Protein AF-A0A126Z2N6-F1 (afdb_monomer_lite)

Structure (mmCIF, N/CA/C/O backbone):
data_AF-A0A126Z2N6-F1
#
_entry.id   AF-A0A126Z2N6-F1
#
loop_
_atom_site.group_PDB
_atom_site.id
_atom_site.type_symbol
_atom_site.label_atom_id
_atom_site.label_alt_id
_atom_site.label_comp_id
_atom_site.label_asym_id
_atom_site.label_entity_id
_atom_site.label_seq_id
_atom_site.pdbx_PDB_ins_code
_atom_site.Cartn_x
_atom_site.Cartn_y
_atom_site.Cartn_z
_atom_site.occupancy
_atom_site.B_iso_or_equiv
_atom_site.auth_seq_id
_atom_site.auth_comp_id
_atom_site.auth_asym_id
_atom_site.auth_atom_id
_atom_site.pdbx_PDB_model_num
ATOM 1 N N . MET A 1 1 ? 42.473 -15.900 43.326 1.00 38.12 1 MET A N 1
ATOM 2 C CA . MET A 1 1 ? 42.509 -16.760 42.129 1.00 38.12 1 MET A CA 1
ATOM 3 C C . MET A 1 1 ? 41.303 -17.671 42.211 1.00 38.12 1 MET A C 1
ATOM 5 O O . MET A 1 1 ? 41.355 -18.648 42.939 1.00 38.12 1 MET A O 1
ATOM 9 N N . ASN A 1 2 ? 40.206 -17.255 41.579 1.00 33.56 2 ASN A N 1
ATOM 10 C CA . ASN A 1 2 ? 39.021 -18.078 41.360 1.00 33.56 2 ASN A CA 1
ATOM 11 C C . ASN A 1 2 ? 38.964 -18.313 39.852 1.00 33.56 2 ASN A C 1
ATOM 13 O O . ASN A 1 2 ? 38.809 -17.345 39.108 1.00 33.56 2 ASN A O 1
ATOM 17 N N . ASP A 1 3 ? 39.143 -19.560 39.431 1.00 32.22 3 ASP A N 1
ATOM 18 C CA . ASP A 1 3 ? 38.922 -19.984 38.052 1.00 32.22 3 ASP A CA 1
ATOM 19 C C . ASP A 1 3 ? 37.415 -20.020 37.784 1.00 32.22 3 ASP A C 1
ATOM 21 O O . ASP A 1 3 ? 36.659 -20.698 38.482 1.00 32.22 3 ASP A O 1
ATOM 25 N N . ILE A 1 4 ? 36.981 -19.242 36.793 1.00 36.72 4 ILE A N 1
ATOM 26 C CA . ILE A 1 4 ? 35.641 -19.320 36.213 1.00 36.72 4 ILE A CA 1
ATOM 27 C C . ILE A 1 4 ? 35.762 -20.226 34.991 1.00 36.72 4 ILE A C 1
ATOM 29 O O . ILE A 1 4 ? 36.373 -19.855 33.990 1.00 36.72 4 ILE A O 1
ATOM 33 N N . ASP A 1 5 ? 35.188 -21.417 35.104 1.00 30.78 5 ASP A N 1
ATOM 34 C CA . ASP A 1 5 ? 35.007 -22.369 34.015 1.00 30.78 5 ASP A CA 1
ATOM 35 C C . ASP A 1 5 ? 33.872 -21.866 33.103 1.00 30.78 5 ASP A C 1
ATOM 37 O O . ASP A 1 5 ? 32.700 -21.867 33.488 1.00 30.78 5 ASP A O 1
ATOM 41 N N . ILE A 1 6 ? 34.218 -21.354 31.918 1.00 35.00 6 ILE A N 1
ATOM 42 C CA . ILE A 1 6 ? 33.250 -20.971 30.882 1.00 35.00 6 ILE A CA 1
ATOM 43 C C . ILE A 1 6 ? 32.979 -22.217 30.038 1.00 35.00 6 ILE A C 1
ATOM 45 O O . ILE A 1 6 ? 33.604 -22.446 29.003 1.00 35.00 6 ILE A O 1
ATOM 49 N N . THR A 1 7 ? 32.017 -23.020 30.477 1.00 35.47 7 THR A N 1
ATOM 50 C CA . THR A 1 7 ? 31.395 -24.041 29.634 1.00 35.47 7 THR A CA 1
ATOM 51 C C . THR A 1 7 ? 30.423 -23.359 28.667 1.00 35.47 7 THR A C 1
ATOM 53 O O . THR A 1 7 ? 29.506 -22.645 29.073 1.00 35.47 7 THR A O 1
ATOM 56 N N . ALA A 1 8 ? 30.656 -23.547 27.367 1.00 35.56 8 ALA A N 1
ATOM 57 C CA . ALA A 1 8 ? 29.790 -23.066 26.295 1.00 35.56 8 ALA A CA 1
ATOM 58 C C . ALA A 1 8 ? 28.363 -23.644 26.429 1.00 35.56 8 ALA A C 1
ATOM 60 O O . ALA A 1 8 ? 28.223 -24.832 26.736 1.00 35.56 8 ALA A O 1
ATOM 61 N N . PRO A 1 9 ? 27.298 -22.855 26.187 1.00 36.41 9 PRO A N 1
ATOM 62 C CA . PRO A 1 9 ? 25.942 -23.386 26.146 1.00 36.41 9 PRO A CA 1
ATOM 63 C C . PRO A 1 9 ? 25.807 -24.316 24.937 1.00 36.41 9 PRO A C 1
ATOM 65 O O . PRO A 1 9 ? 26.033 -23.914 23.797 1.00 36.41 9 PRO A O 1
ATOM 68 N N . GLY A 1 10 ? 25.496 -25.577 25.232 1.00 33.91 10 GLY A N 1
ATOM 69 C CA . GLY A 1 10 ? 25.408 -26.663 24.269 1.00 33.91 10 GLY A CA 1
ATOM 70 C C . GLY A 1 10 ? 24.350 -26.451 23.191 1.00 33.91 10 GLY A C 1
ATOM 71 O O . GLY A 1 10 ? 23.328 -25.794 23.398 1.00 33.91 10 GLY A O 1
ATOM 72 N N . ASP A 1 11 ? 24.635 -27.068 22.047 1.00 38.59 11 ASP A N 1
ATOM 73 C CA . ASP A 1 11 ? 23.785 -27.196 20.873 1.00 38.59 11 ASP A CA 1
ATOM 74 C C . ASP A 1 11 ? 22.343 -27.556 21.254 1.00 38.59 11 ASP A C 1
ATOM 76 O O . ASP A 1 11 ? 22.035 -28.682 21.656 1.00 38.59 11 ASP A O 1
ATOM 80 N N . ALA A 1 12 ? 21.429 -26.601 21.089 1.00 45.03 12 ALA A N 1
ATOM 81 C CA . ALA A 1 12 ? 20.017 -26.928 21.016 1.00 45.03 12 ALA A CA 1
ATOM 82 C C . ALA A 1 12 ? 19.811 -27.816 19.772 1.00 45.03 12 ALA A C 1
ATOM 84 O O . ALA A 1 12 ? 20.231 -27.424 18.679 1.00 45.03 12 ALA A O 1
ATOM 85 N N . PRO A 1 13 ? 19.179 -28.998 19.889 1.00 46.72 13 PRO A N 1
ATOM 86 C CA . PRO A 1 13 ? 18.927 -29.842 18.731 1.00 46.72 13 PRO A CA 1
ATOM 87 C C . PRO A 1 13 ? 18.067 -29.066 17.732 1.00 46.72 13 PRO A C 1
ATOM 89 O O . PRO A 1 13 ? 16.949 -28.648 18.043 1.00 46.72 13 PRO A O 1
ATOM 92 N N . HIS A 1 14 ? 18.610 -28.842 16.532 1.00 56.28 14 HIS A N 1
ATOM 93 C CA . HIS A 1 14 ? 17.888 -28.201 15.442 1.00 56.28 14 HIS A CA 1
ATOM 94 C C . HIS A 1 14 ? 16.543 -28.903 15.229 1.00 56.28 14 HIS A C 1
ATOM 96 O O . HIS A 1 14 ? 16.478 -30.132 15.156 1.00 56.28 14 HIS A O 1
ATOM 102 N N . SER A 1 15 ? 15.467 -28.111 15.143 1.00 62.84 15 SER A N 1
ATOM 103 C CA . SER A 1 15 ? 14.118 -28.608 14.866 1.00 62.84 15 SER A CA 1
ATOM 104 C C . SER A 1 15 ? 14.160 -29.591 13.686 1.00 62.84 15 SER A C 1
ATOM 106 O O . SER A 1 15 ? 14.630 -29.200 12.614 1.00 62.84 15 SER A O 1
ATOM 108 N N . PRO A 1 16 ? 13.645 -30.829 13.830 1.00 65.50 16 PRO A N 1
ATOM 109 C CA . PRO A 1 16 ? 13.633 -31.827 12.756 1.00 65.50 16 PRO A CA 1
ATOM 110 C C . PRO A 1 16 ? 13.029 -31.290 11.454 1.00 65.50 16 PRO A C 1
ATOM 112 O O . PRO A 1 16 ? 13.443 -31.662 10.360 1.00 65.50 16 PRO A O 1
ATOM 115 N N . ARG A 1 17 ? 12.090 -30.344 11.572 1.00 59.50 17 ARG A N 1
ATOM 116 C CA . ARG A 1 17 ? 11.454 -29.661 10.447 1.00 59.50 17 ARG A CA 1
ATOM 117 C C . ARG A 1 17 ? 12.425 -28.761 9.677 1.00 59.50 17 ARG A C 1
ATOM 119 O O . ARG A 1 17 ? 12.380 -28.747 8.453 1.00 59.50 17 ARG A O 1
ATOM 126 N N . LEU A 1 18 ? 13.306 -28.039 10.370 1.00 55.47 18 LEU A N 1
ATOM 127 C CA . LEU A 1 18 ? 14.313 -27.183 9.733 1.00 55.47 18 LEU A CA 1
ATOM 128 C C . LEU A 1 18 ? 15.389 -28.016 9.034 1.00 55.47 18 LEU A C 1
ATOM 130 O O . LEU A 1 18 ? 15.810 -27.662 7.936 1.00 55.47 18 LEU A O 1
ATOM 134 N N . THR A 1 19 ? 15.773 -29.149 9.622 1.00 67.69 19 THR A N 1
ATOM 135 C CA . THR A 1 19 ? 16.698 -30.100 8.995 1.00 67.69 19 THR A CA 1
ATOM 136 C C . THR A 1 19 ? 16.084 -30.705 7.733 1.00 67.69 19 THR A C 1
ATOM 138 O O . THR A 1 19 ? 16.706 -30.658 6.680 1.00 67.69 19 THR A O 1
ATOM 141 N N . MET A 1 20 ? 14.817 -31.138 7.780 1.00 66.62 20 MET A N 1
ATOM 142 C CA . MET A 1 20 ? 14.114 -31.655 6.596 1.00 66.62 20 MET A CA 1
ATOM 143 C C . MET A 1 20 ? 13.950 -30.611 5.485 1.00 66.62 20 MET A C 1
ATOM 145 O O . MET A 1 20 ? 14.114 -30.940 4.314 1.00 66.62 20 MET A O 1
ATOM 149 N N . MET A 1 21 ? 13.635 -29.355 5.821 1.00 59.38 21 MET A N 1
ATOM 150 C CA . MET A 1 21 ? 13.522 -28.287 4.817 1.00 59.38 21 MET A CA 1
ATOM 151 C C . MET A 1 21 ? 14.876 -27.966 4.185 1.00 59.38 21 MET A C 1
ATOM 153 O O . MET A 1 21 ? 14.954 -27.743 2.978 1.00 59.38 21 MET A O 1
ATOM 157 N N . ARG A 1 22 ? 15.949 -27.984 4.981 1.00 71.50 22 ARG A N 1
ATOM 158 C CA . ARG A 1 22 ? 17.311 -27.785 4.488 1.00 71.50 22 ARG A CA 1
ATOM 159 C C . ARG A 1 22 ? 17.757 -28.938 3.589 1.00 71.50 22 ARG A C 1
ATOM 161 O O . ARG A 1 22 ? 18.302 -28.674 2.523 1.00 71.50 22 ARG A O 1
ATOM 168 N N . ASP A 1 23 ? 17.486 -30.179 3.976 1.00 67.31 23 ASP A N 1
ATOM 169 C CA . ASP A 1 23 ? 17.852 -31.361 3.191 1.00 67.31 23 ASP A CA 1
ATOM 170 C C . ASP A 1 23 ? 17.072 -31.421 1.872 1.00 67.31 23 ASP A C 1
ATOM 172 O O . ASP A 1 23 ? 17.674 -31.625 0.819 1.00 67.31 23 ASP A O 1
ATOM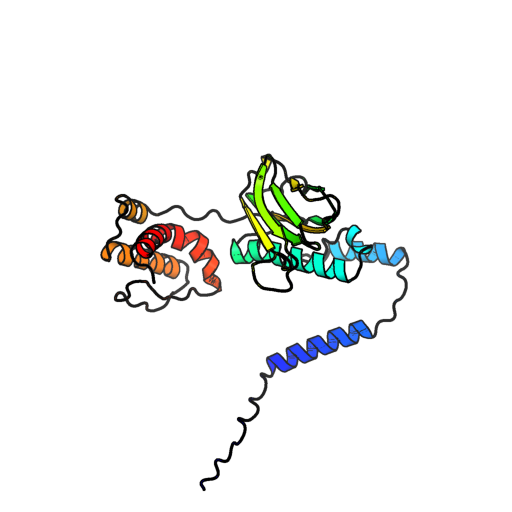 176 N N . ALA A 1 24 ? 15.770 -31.114 1.891 1.00 62.25 24 ALA A N 1
ATOM 177 C CA . ALA A 1 24 ? 14.961 -31.011 0.676 1.00 62.25 24 ALA A CA 1
ATOM 178 C C . ALA A 1 24 ? 15.477 -29.914 -0.275 1.00 62.25 24 ALA A C 1
ATOM 180 O O . ALA A 1 24 ? 15.504 -30.097 -1.495 1.00 62.25 24 ALA A O 1
ATOM 181 N N . LEU A 1 25 ? 15.932 -28.779 0.268 1.00 55.72 25 LEU A N 1
ATOM 182 C CA . LEU A 1 25 ? 16.501 -27.690 -0.526 1.00 55.72 25 LEU A CA 1
ATOM 183 C C . LEU A 1 25 ? 17.851 -28.086 -1.142 1.00 55.72 25 LEU A C 1
ATOM 185 O O . LEU A 1 25 ? 18.083 -27.850 -2.327 1.00 55.72 25 LEU A O 1
ATOM 189 N N . VAL A 1 26 ? 18.730 -28.722 -0.362 1.00 70.38 26 VAL A N 1
ATOM 190 C CA . VAL A 1 26 ? 20.039 -29.200 -0.836 1.00 70.38 26 VAL A CA 1
ATOM 191 C C . VAL A 1 26 ? 19.866 -30.272 -1.912 1.00 70.38 26 VAL A C 1
ATOM 193 O O . VAL A 1 26 ? 20.549 -30.219 -2.934 1.00 70.38 26 VAL A O 1
ATOM 196 N N . GLU A 1 27 ? 18.927 -31.200 -1.737 1.00 62.53 27 GLU A N 1
ATOM 197 C CA . GLU A 1 27 ? 18.627 -32.234 -2.729 1.00 62.53 27 GLU A CA 1
ATOM 198 C C . GLU A 1 27 ? 18.104 -31.634 -4.042 1.00 62.53 27 GLU A C 1
ATOM 200 O O . GLU A 1 27 ? 18.561 -32.017 -5.122 1.00 62.53 27 GLU A O 1
ATOM 205 N N . THR A 1 28 ? 17.229 -30.627 -3.959 1.00 59.03 28 THR A N 1
ATOM 206 C CA . THR A 1 28 ? 16.706 -29.915 -5.137 1.00 59.03 28 THR A CA 1
ATOM 207 C C . THR A 1 28 ? 17.832 -29.216 -5.908 1.00 59.03 28 THR A C 1
ATOM 209 O O . THR A 1 28 ? 17.952 -29.378 -7.124 1.00 59.03 28 THR A O 1
ATOM 212 N N . VAL A 1 29 ? 18.730 -28.520 -5.201 1.00 57.28 29 VAL A N 1
ATOM 213 C CA . VAL A 1 29 ? 19.872 -27.815 -5.809 1.00 57.28 29 VAL A CA 1
ATOM 214 C C . VAL A 1 29 ? 20.874 -28.789 -6.437 1.00 57.28 29 VAL A C 1
ATOM 216 O O . VAL A 1 29 ? 21.394 -28.531 -7.524 1.00 57.28 29 VAL A O 1
ATOM 219 N N . MET A 1 30 ? 21.133 -29.931 -5.796 1.00 59.97 30 MET A N 1
ATOM 220 C CA . MET A 1 30 ? 22.025 -30.959 -6.344 1.00 59.97 30 MET A CA 1
ATOM 221 C C . MET A 1 30 ? 21.424 -31.645 -7.579 1.00 59.97 30 MET A C 1
ATOM 223 O O . MET A 1 30 ? 22.150 -31.919 -8.538 1.00 59.97 30 MET A O 1
ATOM 227 N N . GLN A 1 31 ? 20.104 -31.867 -7.613 1.00 52.88 31 GLN A N 1
ATOM 228 C CA . GLN A 1 31 ? 19.418 -32.382 -8.803 1.00 52.88 31 GLN A CA 1
ATOM 229 C C . GLN A 1 31 ? 19.445 -31.396 -9.979 1.00 52.88 31 GLN A C 1
ATOM 231 O O . GLN A 1 31 ? 19.543 -31.826 -11.132 1.00 52.88 31 GLN A O 1
ATOM 236 N N . GLU A 1 32 ? 19.385 -30.089 -9.718 1.00 50.12 32 GLU A N 1
ATOM 237 C CA . GLU A 1 32 ? 19.506 -29.061 -10.757 1.00 50.12 32 GLU A CA 1
ATOM 238 C C . GLU A 1 32 ? 20.941 -28.905 -11.269 1.00 50.12 32 GLU A C 1
ATOM 240 O O . GLU A 1 32 ? 21.146 -28.805 -12.481 1.00 50.12 32 GLU A O 1
ATOM 245 N N . ALA A 1 33 ? 21.939 -28.983 -10.385 1.00 48.53 33 ALA A N 1
ATOM 246 C CA . ALA A 1 33 ? 23.352 -28.910 -10.757 1.00 48.53 33 ALA A CA 1
ATOM 247 C C . ALA A 1 33 ? 23.826 -30.117 -11.594 1.00 48.53 33 ALA A C 1
ATOM 249 O O . ALA A 1 33 ? 24.758 -29.994 -12.389 1.00 48.53 33 ALA A O 1
ATOM 250 N N . ALA A 1 34 ? 23.176 -31.278 -11.455 1.00 45.50 34 ALA A N 1
ATOM 251 C CA . ALA A 1 34 ? 23.543 -32.506 -12.160 1.00 45.50 34 ALA A CA 1
ATOM 252 C C . ALA A 1 34 ? 22.976 -32.623 -13.592 1.00 45.50 34 ALA A C 1
ATOM 254 O O . ALA A 1 34 ? 23.281 -33.595 -14.290 1.00 45.50 34 ALA A O 1
ATOM 255 N N . ARG A 1 35 ? 22.151 -31.677 -14.070 1.00 42.53 35 ARG A N 1
ATOM 256 C CA . ARG A 1 35 ? 21.554 -31.765 -15.416 1.00 42.53 35 ARG A CA 1
ATOM 257 C C . ARG A 1 35 ? 22.505 -31.213 -16.489 1.00 42.53 35 ARG A C 1
ATOM 259 O O . ARG A 1 35 ? 22.765 -30.012 -16.512 1.00 42.53 35 ARG A O 1
ATOM 266 N N . PRO A 1 36 ? 22.984 -32.030 -17.449 1.00 39.81 36 PRO A N 1
ATOM 267 C CA . PRO A 1 36 ? 23.785 -31.520 -18.556 1.00 39.81 36 PRO A CA 1
ATOM 268 C C . PRO A 1 36 ? 22.943 -30.598 -19.452 1.00 39.81 36 PRO A C 1
ATOM 270 O O . PRO A 1 36 ? 21.848 -30.968 -19.885 1.00 39.81 36 PRO A O 1
ATOM 273 N N . HIS A 1 37 ? 23.477 -29.414 -19.773 1.00 46.53 37 HIS A N 1
ATOM 274 C CA . HIS A 1 37 ? 22.874 -28.444 -20.692 1.00 46.53 37 HIS A CA 1
ATOM 275 C C . HIS A 1 37 ? 22.711 -29.029 -22.107 1.00 46.53 37 HIS A C 1
ATOM 277 O O . HIS A 1 37 ? 23.560 -28.866 -22.985 1.00 46.53 37 HIS A O 1
ATOM 283 N N . ARG A 1 38 ? 21.590 -29.707 -22.367 1.00 44.69 38 ARG A N 1
ATOM 284 C CA . ARG A 1 38 ? 21.183 -30.079 -23.727 1.00 44.69 38 ARG A CA 1
ATOM 285 C C . ARG A 1 38 ? 20.492 -28.892 -24.391 1.00 44.69 38 ARG A C 1
ATOM 287 O O . ARG A 1 38 ? 19.484 -28.398 -23.896 1.00 44.69 38 ARG A O 1
ATOM 294 N N . ARG A 1 39 ? 21.013 -28.466 -25.548 1.00 47.84 39 ARG A N 1
ATOM 295 C CA . ARG A 1 39 ? 20.355 -27.488 -26.430 1.00 47.84 39 ARG A CA 1
ATOM 296 C C . ARG A 1 39 ? 18.947 -27.987 -26.778 1.00 47.84 39 ARG A C 1
ATOM 298 O O . ARG A 1 39 ? 18.797 -29.004 -27.454 1.00 47.84 39 ARG A O 1
ATOM 305 N N . LEU A 1 40 ? 17.929 -27.274 -26.303 1.00 45.38 40 LEU A N 1
ATOM 306 C CA . LEU A 1 40 ? 16.524 -27.559 -26.588 1.00 45.38 40 LEU A CA 1
ATOM 307 C C . LEU A 1 40 ? 16.253 -27.351 -28.084 1.00 45.38 40 LEU A C 1
ATOM 309 O O . LEU A 1 40 ? 16.502 -26.283 -28.640 1.00 45.38 40 LEU A O 1
ATOM 313 N N . THR A 1 41 ? 15.761 -28.390 -28.758 1.00 53.19 41 THR A N 1
ATOM 314 C CA . THR A 1 41 ? 15.344 -28.293 -30.163 1.00 53.19 41 THR A CA 1
ATOM 315 C C . THR A 1 41 ? 13.942 -27.689 -30.257 1.00 53.19 41 THR A C 1
ATOM 317 O O . THR A 1 41 ? 13.135 -27.825 -29.339 1.00 53.19 41 THR A O 1
ATOM 320 N N . ARG A 1 42 ? 13.624 -27.051 -31.395 1.00 48.34 42 ARG A N 1
ATOM 321 C CA . ARG A 1 42 ? 12.361 -26.318 -31.646 1.00 48.34 42 ARG A CA 1
ATOM 322 C C . ARG A 1 42 ? 11.080 -27.098 -31.299 1.00 48.34 42 ARG A C 1
ATOM 324 O O . ARG A 1 42 ? 10.070 -26.484 -30.985 1.00 48.34 42 ARG A O 1
ATOM 331 N N . LYS A 1 43 ? 11.120 -28.435 -31.307 1.00 42.59 43 LYS A N 1
ATOM 332 C CA . LYS A 1 43 ? 9.975 -29.292 -30.953 1.00 42.59 43 LYS A CA 1
ATOM 333 C C . LYS A 1 43 ? 9.700 -29.352 -29.442 1.00 42.59 43 LYS A C 1
ATOM 335 O O . LYS A 1 43 ? 8.545 -29.465 -29.054 1.00 42.59 43 LYS A O 1
ATOM 340 N N . ALA A 1 44 ? 10.726 -29.220 -28.598 1.00 48.38 44 ALA A N 1
ATOM 341 C CA . ALA A 1 44 ? 10.566 -29.175 -27.141 1.00 48.38 44 ALA A CA 1
ATOM 342 C C . ALA A 1 44 ? 9.972 -27.837 -26.661 1.00 48.38 44 ALA A C 1
ATOM 344 O O . ALA A 1 44 ? 9.271 -27.794 -25.655 1.00 48.38 44 ALA A O 1
ATOM 345 N N . PHE A 1 45 ? 10.189 -26.761 -27.424 1.00 52.00 45 PHE A N 1
ATOM 346 C CA . PHE A 1 45 ? 9.641 -25.434 -27.137 1.00 52.00 45 PHE A CA 1
ATOM 347 C C . PHE A 1 45 ? 8.108 -25.394 -27.274 1.00 52.00 45 PHE A C 1
ATOM 349 O O . PHE A 1 45 ? 7.420 -24.833 -26.427 1.00 52.00 45 PHE A O 1
ATOM 356 N N . CYS A 1 46 ? 7.552 -26.067 -28.288 1.00 46.41 46 CYS A N 1
ATOM 357 C CA . CYS A 1 46 ? 6.099 -26.165 -28.460 1.00 46.41 46 CYS A CA 1
ATOM 358 C C . CYS A 1 46 ? 5.423 -27.024 -27.377 1.00 46.41 46 CYS A C 1
ATOM 360 O O . CYS A 1 46 ? 4.286 -26.748 -27.011 1.00 46.41 46 CYS A O 1
ATOM 362 N N . ALA A 1 47 ? 6.116 -28.033 -26.838 1.00 44.28 47 ALA A N 1
ATOM 363 C CA . ALA A 1 47 ? 5.582 -28.870 -25.762 1.00 44.28 47 ALA A CA 1
ATOM 364 C C . ALA A 1 47 ? 5.522 -28.130 -24.410 1.00 44.28 47 ALA A C 1
ATOM 366 O O . ALA A 1 47 ? 4.586 -28.333 -23.643 1.00 44.28 47 ALA A O 1
ATOM 367 N N . LEU A 1 48 ? 6.473 -27.227 -24.144 1.00 44.59 48 LEU A N 1
ATOM 368 C CA . LEU A 1 48 ? 6.484 -26.383 -22.943 1.00 44.59 48 LEU A CA 1
ATOM 369 C C . LEU A 1 48 ? 5.329 -25.369 -22.926 1.00 44.59 48 LEU A C 1
ATOM 371 O O . LEU A 1 48 ? 4.695 -25.197 -21.891 1.00 44.59 48 LEU A O 1
ATOM 375 N N . LEU A 1 49 ? 4.992 -24.768 -24.071 1.00 44.06 49 LEU A N 1
ATOM 376 C CA . LEU A 1 49 ? 3.854 -23.842 -24.178 1.00 44.06 49 LEU A CA 1
ATOM 377 C C . LEU A 1 49 ? 2.500 -24.523 -23.927 1.00 44.06 49 LEU A C 1
ATOM 379 O O . LEU A 1 49 ? 1.597 -23.900 -23.380 1.00 44.06 49 LEU A O 1
ATOM 383 N N . ALA A 1 50 ? 2.359 -25.804 -24.278 1.00 41.53 50 ALA A N 1
ATOM 384 C CA . ALA A 1 50 ? 1.127 -26.555 -24.038 1.00 41.53 50 ALA A CA 1
ATOM 385 C C . ALA A 1 50 ? 0.946 -26.962 -22.561 1.00 41.53 50 ALA A C 1
ATOM 387 O O . ALA A 1 50 ? -0.186 -27.075 -22.095 1.00 41.53 50 ALA A O 1
ATOM 388 N N . ALA A 1 51 ? 2.037 -27.152 -21.811 1.00 39.19 51 ALA A N 1
ATOM 389 C CA . ALA A 1 51 ? 1.977 -27.559 -20.405 1.00 39.19 51 ALA A CA 1
ATOM 390 C C . ALA A 1 51 ? 1.549 -26.418 -19.459 1.00 39.19 51 ALA A C 1
ATOM 392 O O . ALA A 1 51 ? 0.856 -26.674 -18.477 1.00 39.19 51 ALA A O 1
ATOM 393 N N . PHE A 1 52 ? 1.875 -25.160 -19.782 1.00 44.06 52 PHE A N 1
ATOM 394 C CA . PHE A 1 52 ? 1.475 -23.990 -18.981 1.00 44.06 52 PHE A CA 1
ATOM 395 C C . PHE A 1 52 ? -0.018 -23.638 -19.081 1.00 44.06 52 PHE A C 1
ATOM 397 O O . PHE A 1 52 ? -0.536 -22.924 -18.231 1.00 44.06 52 PHE A O 1
ATOM 404 N N . VAL A 1 53 ? -0.735 -24.156 -20.082 1.00 46.69 53 VAL A N 1
ATOM 405 C CA . VAL A 1 53 ? -2.175 -23.890 -20.251 1.00 46.69 53 VAL A CA 1
ATOM 406 C C . VAL A 1 53 ? -3.041 -24.803 -19.367 1.00 46.69 53 VAL A C 1
ATOM 408 O O . VAL A 1 53 ? -4.205 -24.497 -19.132 1.00 46.69 53 VAL A O 1
ATOM 411 N N . LEU A 1 54 ? -2.494 -25.907 -18.840 1.00 42.38 54 LEU A N 1
ATOM 412 C CA . LEU A 1 54 ? -3.276 -26.928 -18.124 1.00 42.38 54 LEU A CA 1
ATOM 413 C C . LEU A 1 54 ? -3.014 -27.007 -16.610 1.00 42.38 54 LEU A C 1
ATOM 415 O O . LEU A 1 54 ? -3.756 -27.697 -15.915 1.00 42.38 54 LEU A O 1
ATOM 419 N N . ALA A 1 55 ? -2.029 -26.281 -16.078 1.00 37.88 55 ALA A N 1
ATOM 420 C CA . ALA A 1 55 ? -1.797 -26.159 -14.639 1.00 37.88 55 ALA A CA 1
ATOM 421 C C . ALA A 1 55 ? -2.088 -24.718 -14.200 1.00 37.88 55 ALA A C 1
ATOM 423 O O . ALA A 1 55 ? -1.274 -23.819 -14.383 1.00 37.88 55 ALA A O 1
ATOM 424 N N . GLY A 1 56 ? -3.291 -24.483 -13.678 1.00 40.31 56 GLY A N 1
ATOM 425 C CA . GLY A 1 56 ? -3.667 -23.186 -13.126 1.00 40.31 56 GLY A CA 1
ATOM 426 C C . GLY A 1 56 ? -2.795 -22.799 -11.929 1.00 40.31 56 GLY A C 1
ATOM 427 O O . GLY A 1 56 ? -2.525 -23.627 -11.064 1.00 40.31 56 GLY A O 1
ATOM 428 N N . GLY A 1 57 ? -2.422 -21.518 -11.871 1.00 45.53 57 GLY A N 1
ATOM 429 C CA . GLY A 1 57 ? -1.886 -20.869 -10.673 1.00 45.53 57 GLY A CA 1
ATOM 430 C C . GLY A 1 57 ? -0.371 -20.655 -10.669 1.00 45.53 57 GLY A C 1
ATOM 431 O O . GLY A 1 57 ? 0.393 -21.552 -10.347 1.00 45.53 57 GLY A O 1
ATOM 432 N N . ILE A 1 58 ? 0.026 -19.405 -10.927 1.00 50.47 58 ILE A N 1
ATOM 433 C CA . ILE A 1 58 ? 1.274 -18.773 -10.462 1.00 50.47 58 ILE A CA 1
ATOM 434 C C . ILE A 1 58 ? 2.567 -19.446 -10.950 1.00 50.47 58 ILE A C 1
ATOM 436 O O . ILE A 1 58 ? 3.320 -20.059 -10.203 1.00 50.47 58 ILE A O 1
ATOM 440 N N . SER A 1 59 ? 2.870 -19.285 -12.234 1.00 50.75 59 SER A N 1
ATOM 441 C CA . SER A 1 59 ? 4.239 -19.117 -12.747 1.00 50.75 59 SER A CA 1
ATOM 442 C C . SER A 1 59 ? 4.161 -18.933 -14.259 1.00 50.75 59 SER A C 1
ATOM 444 O O . SER A 1 59 ? 3.471 -19.680 -14.940 1.00 50.75 59 SER A O 1
ATOM 446 N N . GLY A 1 60 ? 4.849 -17.930 -14.804 1.00 44.53 60 GLY A N 1
ATOM 447 C CA . GLY A 1 60 ? 4.977 -17.777 -16.258 1.00 44.53 60 GLY A CA 1
ATOM 448 C C . GLY A 1 60 ? 4.470 -16.452 -16.809 1.00 44.53 60 GLY A C 1
ATOM 449 O O . GLY A 1 60 ? 3.597 -16.423 -17.667 1.00 44.53 60 GLY A O 1
ATOM 450 N N . GLY A 1 61 ? 5.062 -15.355 -16.341 1.00 40.81 61 GLY A N 1
ATOM 451 C CA . GLY A 1 61 ? 4.967 -14.041 -16.976 1.00 40.81 61 GLY A CA 1
ATOM 452 C C . GLY A 1 61 ? 6.333 -13.469 -17.353 1.00 40.81 61 GLY A C 1
ATOM 453 O O . GLY A 1 61 ? 6.469 -12.259 -17.434 1.00 40.81 61 GLY A O 1
ATOM 454 N N . LEU A 1 62 ? 7.365 -14.300 -17.545 1.00 42.03 62 LEU A N 1
ATOM 455 C CA . LEU A 1 62 ? 8.595 -13.841 -18.194 1.00 42.03 62 LEU A CA 1
ATOM 456 C C . LEU A 1 62 ? 8.342 -13.857 -19.702 1.00 42.03 62 LEU A C 1
ATOM 458 O O . LEU A 1 62 ? 8.488 -14.887 -20.362 1.00 42.03 62 LEU A O 1
ATOM 462 N N . THR A 1 63 ? 7.913 -12.725 -20.255 1.00 43.69 63 THR A N 1
ATOM 463 C CA . THR A 1 63 ? 7.956 -12.527 -21.704 1.00 43.69 63 THR A CA 1
ATOM 464 C C . THR A 1 63 ? 9.414 -12.633 -22.169 1.00 43.69 63 THR A C 1
ATOM 466 O O . THR A 1 63 ? 10.358 -12.336 -21.435 1.00 43.69 63 THR A O 1
ATOM 469 N N . ALA A 1 64 ? 9.616 -13.118 -23.394 1.00 41.25 64 ALA A N 1
ATOM 470 C CA . ALA A 1 64 ? 10.907 -13.552 -23.935 1.00 41.25 64 ALA A CA 1
ATOM 471 C C . ALA A 1 64 ? 12.040 -12.495 -23.949 1.00 41.25 64 ALA A C 1
ATOM 473 O O . ALA A 1 64 ? 13.163 -12.835 -24.314 1.00 41.25 64 ALA A O 1
ATOM 474 N N . ALA A 1 65 ? 11.797 -11.251 -23.525 1.00 42.62 65 ALA A N 1
ATOM 475 C CA . ALA A 1 65 ? 12.835 -10.238 -23.339 1.00 42.62 65 ALA A CA 1
ATOM 476 C C . ALA A 1 65 ? 13.830 -10.609 -22.219 1.00 42.62 65 ALA A C 1
ATOM 478 O O . ALA A 1 65 ? 15.029 -10.382 -22.370 1.00 42.62 65 ALA A O 1
ATOM 479 N N . ALA A 1 66 ? 13.381 -11.288 -21.154 1.00 44.38 66 ALA A N 1
ATOM 480 C CA . ALA A 1 66 ? 14.273 -11.771 -20.091 1.00 44.38 66 ALA A CA 1
ATOM 481 C C . ALA A 1 66 ? 15.205 -12.911 -20.550 1.00 44.38 66 ALA A C 1
ATOM 483 O O . ALA A 1 66 ? 16.239 -13.158 -19.933 1.00 44.38 66 ALA A O 1
ATOM 484 N N . ALA A 1 67 ? 14.887 -13.594 -21.657 1.00 42.97 67 ALA A N 1
ATOM 485 C CA . ALA A 1 67 ? 15.689 -14.710 -22.161 1.00 42.97 67 ALA A CA 1
ATOM 486 C C . ALA A 1 67 ? 17.010 -14.273 -22.834 1.00 42.97 67 ALA A C 1
ATOM 488 O O . ALA A 1 67 ? 17.802 -15.133 -23.222 1.00 42.97 67 ALA A O 1
ATOM 489 N N . LEU A 1 68 ? 17.255 -12.963 -22.972 1.00 46.53 68 LEU A N 1
ATOM 490 C CA . LEU A 1 68 ? 18.496 -12.391 -23.512 1.00 46.53 68 LEU A CA 1
ATOM 491 C C . LEU A 1 68 ? 19.329 -11.626 -22.462 1.00 46.53 68 LEU A C 1
ATOM 493 O O . LEU A 1 68 ? 20.393 -11.113 -22.804 1.00 46.53 68 LEU A O 1
ATOM 497 N N . GLY A 1 69 ? 18.867 -11.547 -21.208 1.00 57.62 69 GLY A N 1
ATOM 498 C CA . GLY A 1 69 ? 19.545 -10.823 -20.128 1.00 57.62 69 GLY A CA 1
ATOM 499 C C . GLY A 1 69 ? 20.689 -11.608 -19.479 1.00 57.62 69 GLY A C 1
ATOM 500 O O . GLY A 1 69 ? 20.786 -12.832 -19.597 1.00 57.62 69 GLY A O 1
ATOM 501 N N . THR A 1 70 ? 21.569 -10.902 -18.764 1.00 74.75 70 THR A N 1
ATOM 502 C CA . THR A 1 70 ? 22.562 -11.544 -17.891 1.00 74.75 70 THR A CA 1
ATOM 503 C C . THR A 1 70 ? 21.866 -12.210 -16.695 1.00 74.75 70 THR A C 1
ATOM 505 O O . THR A 1 70 ? 20.712 -11.918 -16.376 1.00 74.75 70 THR A O 1
ATOM 508 N N . ARG A 1 71 ? 22.563 -13.111 -15.990 1.00 78.62 71 ARG A N 1
ATOM 509 C CA . ARG A 1 71 ? 22.051 -13.698 -14.736 1.00 78.62 71 ARG A CA 1
ATOM 510 C C . ARG A 1 71 ? 21.696 -12.615 -13.708 1.00 78.62 71 ARG A C 1
ATOM 512 O O . ARG A 1 71 ? 20.707 -12.766 -12.997 1.00 78.62 71 ARG A O 1
ATOM 519 N N . ASP A 1 72 ? 22.473 -11.539 -13.668 1.00 82.69 72 ASP A N 1
ATOM 520 C CA . ASP A 1 72 ? 22.275 -10.425 -12.739 1.00 82.69 72 ASP A CA 1
ATOM 521 C C . ASP A 1 72 ? 20.982 -9.662 -13.051 1.00 82.69 72 ASP A C 1
ATOM 523 O O . ASP A 1 72 ? 20.237 -9.311 -12.139 1.00 82.69 72 ASP A O 1
ATOM 527 N N . ASP A 1 73 ? 20.651 -9.500 -14.333 1.00 85.50 73 ASP A N 1
ATOM 528 C CA . ASP A 1 73 ? 19.404 -8.865 -14.767 1.00 85.50 73 ASP A CA 1
ATOM 529 C C . ASP A 1 73 ? 18.177 -9.705 -14.393 1.00 85.50 73 ASP A C 1
ATOM 531 O O . ASP A 1 73 ? 17.155 -9.168 -13.972 1.00 85.50 73 ASP A O 1
ATOM 535 N N . ALA A 1 74 ? 18.275 -11.034 -14.478 1.00 84.00 74 ALA A N 1
ATOM 536 C CA . ALA A 1 74 ? 17.195 -11.917 -14.041 1.00 84.00 74 ALA A CA 1
ATOM 537 C C . ALA A 1 74 ? 16.956 -11.833 -12.521 1.00 84.00 74 ALA A C 1
ATOM 539 O O . ALA A 1 74 ? 15.807 -11.810 -12.078 1.00 84.00 74 ALA A O 1
ATOM 540 N N . VAL A 1 75 ? 18.030 -11.754 -11.724 1.00 86.50 75 VAL A N 1
ATOM 541 C CA . VAL A 1 75 ? 17.939 -11.557 -10.266 1.00 86.50 75 VAL A CA 1
ATOM 542 C C . VAL A 1 75 ? 17.316 -10.200 -9.946 1.00 86.50 75 VAL A C 1
ATOM 544 O O . VAL A 1 75 ? 16.410 -10.124 -9.118 1.00 86.50 75 VAL A O 1
ATOM 547 N N . LEU A 1 76 ? 17.752 -9.146 -10.638 1.00 87.19 76 LEU A N 1
ATOM 548 C CA . LEU A 1 76 ? 17.221 -7.796 -10.488 1.00 87.19 76 LEU A CA 1
ATOM 549 C C . LEU A 1 76 ? 15.720 -7.733 -10.814 1.00 87.19 76 LEU A C 1
ATOM 551 O O . LEU A 1 76 ? 14.936 -7.248 -10.000 1.00 87.19 76 LEU A O 1
ATOM 555 N N . ALA A 1 77 ? 15.301 -8.277 -11.961 1.00 89.19 77 ALA A N 1
ATOM 556 C CA . ALA A 1 77 ? 13.890 -8.342 -12.342 1.00 89.19 77 ALA A CA 1
ATOM 557 C C . ALA A 1 77 ? 13.051 -9.105 -11.305 1.00 89.19 77 ALA A C 1
ATOM 559 O O . ALA A 1 77 ? 11.965 -8.659 -10.937 1.00 89.19 77 ALA A O 1
ATOM 560 N N . GLY A 1 78 ? 13.566 -10.235 -10.806 1.00 88.94 78 GLY A N 1
ATOM 561 C CA . GLY A 1 78 ? 12.906 -11.024 -9.767 1.00 88.94 78 GLY A CA 1
ATOM 562 C C . GLY A 1 78 ? 12.749 -10.264 -8.449 1.00 88.94 78 GLY A C 1
ATOM 563 O O . GLY A 1 78 ? 11.674 -10.304 -7.850 1.00 88.94 78 GLY A O 1
ATOM 564 N N . GLY A 1 79 ? 13.783 -9.536 -8.018 1.00 89.25 79 GLY A N 1
ATOM 565 C CA . GLY A 1 79 ? 13.743 -8.714 -6.806 1.00 89.25 79 GLY A CA 1
ATOM 566 C C . GLY A 1 79 ? 12.698 -7.604 -6.898 1.00 89.25 79 GLY A C 1
ATOM 567 O O . GLY A 1 79 ? 11.830 -7.500 -6.037 1.00 89.25 79 GLY A O 1
ATOM 568 N N . VAL A 1 80 ? 12.718 -6.841 -7.993 1.00 91.81 80 VAL A N 1
ATOM 569 C CA . VAL A 1 80 ? 11.760 -5.753 -8.236 1.00 91.81 80 VAL A CA 1
ATOM 570 C C . VAL A 1 80 ? 10.319 -6.267 -8.304 1.00 91.81 80 VAL A C 1
ATOM 572 O O . VAL A 1 80 ? 9.428 -5.678 -7.691 1.00 91.81 80 VAL A O 1
ATOM 575 N N . ALA A 1 81 ? 10.090 -7.385 -8.999 1.00 93.88 81 ALA A N 1
ATOM 576 C CA . ALA A 1 81 ? 8.776 -8.017 -9.068 1.00 93.88 81 ALA A CA 1
ATOM 577 C C . ALA A 1 81 ? 8.288 -8.492 -7.694 1.00 93.88 81 ALA A C 1
ATOM 579 O O . ALA A 1 81 ? 7.134 -8.267 -7.341 1.00 93.88 81 ALA A O 1
ATOM 580 N N . THR A 1 82 ? 9.170 -9.116 -6.908 1.00 92.88 82 THR A N 1
ATOM 581 C CA . THR A 1 82 ? 8.836 -9.619 -5.568 1.00 92.88 82 THR A CA 1
ATOM 582 C C . THR A 1 82 ? 8.447 -8.475 -4.642 1.00 92.88 82 THR A C 1
ATOM 584 O O . THR A 1 82 ? 7.407 -8.552 -4.000 1.00 92.88 82 THR A O 1
ATOM 587 N N . THR A 1 83 ? 9.230 -7.395 -4.605 1.00 91.88 83 THR A N 1
ATOM 588 C CA . THR A 1 83 ? 8.932 -6.246 -3.743 1.00 91.88 83 THR A CA 1
ATOM 589 C C . THR A 1 83 ? 7.640 -5.541 -4.150 1.00 91.88 83 THR A C 1
ATOM 591 O O . THR A 1 83 ? 6.818 -5.248 -3.287 1.00 91.88 83 THR A O 1
ATOM 594 N N . GLY A 1 84 ? 7.429 -5.292 -5.448 1.00 92.19 84 GLY A N 1
ATOM 595 C CA . GLY A 1 84 ? 6.198 -4.658 -5.929 1.00 92.19 84 GLY A CA 1
ATOM 596 C C . GLY A 1 84 ? 4.952 -5.509 -5.666 1.00 92.19 84 GLY A C 1
ATOM 597 O O . GLY A 1 84 ? 3.910 -4.981 -5.283 1.00 92.19 84 GLY A O 1
ATOM 598 N N . ALA A 1 85 ? 5.058 -6.831 -5.834 1.00 94.94 85 ALA A N 1
ATOM 599 C CA . ALA A 1 85 ? 3.978 -7.756 -5.513 1.00 94.94 85 ALA A CA 1
ATOM 600 C C . ALA A 1 85 ? 3.698 -7.804 -4.006 1.00 94.94 85 ALA A C 1
ATOM 602 O O . ALA A 1 85 ? 2.541 -7.708 -3.617 1.00 94.94 85 ALA A O 1
ATOM 603 N N . TYR A 1 86 ? 4.743 -7.900 -3.180 1.00 92.75 86 TYR A N 1
ATOM 604 C CA . TYR A 1 86 ? 4.633 -7.968 -1.723 1.00 92.75 86 TYR A CA 1
ATOM 605 C C . TYR A 1 86 ? 3.989 -6.711 -1.130 1.00 92.75 86 TYR A C 1
ATOM 607 O O . TYR A 1 86 ? 3.062 -6.827 -0.335 1.00 92.75 86 TYR A O 1
ATOM 615 N N . ASP A 1 87 ? 4.424 -5.513 -1.546 1.00 92.31 87 ASP A N 1
ATOM 616 C CA . ASP A 1 87 ? 3.806 -4.251 -1.107 1.00 92.31 87 ASP A CA 1
ATOM 617 C C . ASP A 1 87 ? 2.300 -4.236 -1.406 1.00 92.31 87 ASP A C 1
ATOM 619 O O . ASP A 1 87 ? 1.487 -3.872 -0.561 1.00 92.31 87 ASP A O 1
ATOM 623 N N . MET A 1 88 ? 1.913 -4.714 -2.590 1.00 94.69 88 MET A N 1
ATOM 624 C CA . MET A 1 88 ? 0.512 -4.768 -2.986 1.00 94.69 88 MET A CA 1
ATOM 625 C C . MET A 1 88 ? -0.292 -5.821 -2.216 1.00 94.69 88 MET A C 1
ATOM 627 O O . MET A 1 88 ? -1.412 -5.534 -1.799 1.00 94.69 88 MET A O 1
ATOM 631 N N . THR A 1 89 ? 0.218 -7.044 -2.060 1.00 93.56 89 THR A N 1
ATOM 632 C CA . THR A 1 89 ? -0.567 -8.135 -1.461 1.00 93.56 89 THR A CA 1
ATOM 633 C C . THR A 1 89 ? -0.572 -8.080 0.055 1.00 93.56 89 THR A C 1
ATOM 635 O O . THR A 1 89 ? -1.636 -8.205 0.647 1.00 93.56 89 THR A O 1
ATOM 638 N N . GLU A 1 90 ? 0.584 -7.849 0.671 1.00 90.12 90 GLU A N 1
ATOM 639 C CA . GLU A 1 90 ? 0.730 -7.851 2.129 1.00 90.12 90 GLU A CA 1
ATOM 640 C C . GLU A 1 90 ? 0.554 -6.451 2.719 1.00 90.12 90 GLU A C 1
ATOM 642 O O . GLU A 1 90 ? -0.045 -6.299 3.777 1.00 90.12 90 GLU A O 1
ATOM 647 N N . GLY A 1 91 ? 1.064 -5.416 2.042 1.00 88.62 91 GLY A N 1
ATOM 648 C CA . GLY A 1 91 ? 0.992 -4.038 2.539 1.00 88.62 91 GLY A CA 1
ATOM 649 C C . GLY A 1 91 ? -0.353 -3.359 2.283 1.00 88.62 91 GLY A C 1
ATOM 650 O O . GLY A 1 91 ? -0.787 -2.531 3.077 1.00 88.62 91 GLY A O 1
ATOM 651 N N . GLN A 1 92 ? -1.020 -3.691 1.175 1.00 91.00 92 GLN A N 1
ATOM 652 C CA . GLN A 1 92 ? -2.291 -3.069 0.774 1.00 91.00 92 GLN A CA 1
ATOM 653 C C . GLN A 1 92 ? -3.478 -4.037 0.780 1.00 91.00 92 GLN A C 1
ATOM 655 O O . GLN A 1 92 ? -4.582 -3.644 0.393 1.00 91.00 92 GLN A O 1
ATOM 660 N N . HIS A 1 93 ? -3.273 -5.301 1.166 1.00 93.88 93 HIS A N 1
ATOM 661 C CA . HIS A 1 93 ? -4.303 -6.352 1.120 1.00 93.88 93 HIS A CA 1
ATOM 662 C C . HIS A 1 93 ? -4.925 -6.518 -0.276 1.00 93.88 93 HIS A C 1
ATOM 664 O O . HIS A 1 93 ? -6.100 -6.856 -0.440 1.00 93.88 93 HIS A O 1
ATOM 670 N N . GLY A 1 94 ? -4.145 -6.197 -1.309 1.00 94.50 94 GLY A N 1
ATOM 671 C CA . GLY A 1 94 ? -4.562 -6.185 -2.699 1.00 94.50 94 GLY A CA 1
ATOM 672 C C . GLY A 1 94 ? -4.397 -7.534 -3.390 1.00 94.50 94 GLY A C 1
ATOM 673 O O . GLY A 1 94 ? -3.754 -8.464 -2.916 1.00 94.50 94 GLY A O 1
ATOM 674 N N . THR A 1 95 ? -4.973 -7.646 -4.581 1.00 96.19 95 THR A N 1
ATOM 675 C CA . THR A 1 95 ? -4.805 -8.796 -5.475 1.00 96.19 95 THR A CA 1
ATOM 676 C C . THR A 1 95 ? -4.298 -8.316 -6.825 1.00 96.19 95 THR A C 1
ATOM 678 O O . THR A 1 95 ? -4.896 -7.427 -7.432 1.00 96.19 95 THR A O 1
ATOM 681 N N . LEU A 1 96 ? -3.215 -8.914 -7.320 1.00 96.94 96 LEU A N 1
ATOM 682 C CA . LEU A 1 96 ? -2.697 -8.632 -8.659 1.00 96.94 96 LEU A CA 1
ATOM 683 C C . LEU A 1 96 ? -3.647 -9.175 -9.733 1.00 96.94 96 LEU A C 1
ATOM 685 O O . LEU A 1 96 ? -4.177 -10.280 -9.613 1.00 96.94 96 LEU A O 1
ATOM 689 N N . LEU A 1 97 ? -3.852 -8.396 -10.793 1.00 96.50 97 LEU A N 1
ATOM 690 C CA . LEU A 1 97 ? -4.739 -8.723 -11.902 1.00 96.50 97 LEU A CA 1
ATOM 691 C C . LEU A 1 97 ? -3.975 -8.737 -13.225 1.00 96.50 97 LEU A C 1
ATOM 693 O O . LEU A 1 97 ? -3.296 -7.776 -13.578 1.00 96.50 97 LEU A O 1
ATOM 697 N N . GLY A 1 98 ? -4.175 -9.798 -14.004 1.00 90.69 98 GLY A N 1
ATOM 698 C CA . GLY A 1 98 ? -3.537 -9.952 -15.309 1.00 90.69 98 GLY A CA 1
ATOM 699 C C . GLY A 1 98 ? -2.059 -10.336 -15.221 1.00 90.69 98 GLY A C 1
ATOM 700 O O . GLY A 1 98 ? -1.556 -10.737 -14.172 1.00 90.69 98 GLY A O 1
ATOM 701 N N . ALA A 1 99 ? -1.380 -10.272 -16.367 1.00 91.00 99 ALA A N 1
ATOM 702 C CA . ALA A 1 99 ? 0.054 -10.513 -16.440 1.00 91.00 99 ALA A CA 1
ATOM 703 C C . ALA A 1 99 ? 0.805 -9.208 -16.137 1.00 91.00 99 ALA A C 1
ATOM 705 O O . ALA A 1 99 ? 0.494 -8.186 -16.755 1.00 91.00 99 ALA A O 1
ATOM 706 N N . PRO A 1 100 ? 1.793 -9.225 -15.230 1.00 94.94 100 PRO A N 1
ATOM 707 C CA . PRO A 1 100 ? 2.626 -8.060 -15.013 1.00 94.94 100 PRO A CA 1
ATOM 708 C C . PRO A 1 100 ? 3.538 -7.803 -16.214 1.00 94.94 100 PRO A C 1
ATOM 710 O O . PRO A 1 100 ? 3.834 -8.699 -17.010 1.00 94.94 100 PRO A O 1
ATOM 713 N N . VAL A 1 101 ? 4.040 -6.578 -16.294 1.00 94.81 101 VAL A N 1
ATOM 714 C CA . VAL A 1 101 ? 5.049 -6.147 -17.260 1.00 94.81 101 VAL A CA 1
ATOM 715 C C . VAL A 1 101 ? 6.323 -5.760 -16.523 1.00 94.81 101 VAL A C 1
ATOM 717 O O . VAL A 1 101 ? 6.278 -5.239 -15.410 1.00 94.81 101 VAL A O 1
ATOM 720 N N . SER A 1 102 ? 7.473 -6.035 -17.128 1.00 93.69 102 SER A N 1
ATOM 721 C CA . SER A 1 102 ? 8.773 -5.744 -16.528 1.00 93.69 102 SER A CA 1
ATOM 722 C C . SER A 1 102 ? 9.776 -5.325 -17.580 1.00 93.69 102 SER A C 1
ATOM 724 O O . SER A 1 102 ? 9.808 -5.913 -18.662 1.00 93.69 102 SER A O 1
ATOM 726 N N . GLU A 1 103 ? 10.643 -4.393 -17.220 1.00 92.88 103 GLU A N 1
ATOM 727 C CA . GLU A 1 103 ? 11.680 -3.882 -18.098 1.00 92.88 103 GLU A CA 1
ATOM 728 C C . GLU A 1 103 ? 12.946 -3.537 -17.313 1.00 92.88 103 GLU A C 1
ATOM 730 O O . GLU A 1 103 ? 12.891 -3.082 -16.170 1.00 92.88 103 GLU A O 1
ATOM 735 N N . ILE A 1 104 ? 14.098 -3.776 -17.940 1.00 92.19 104 ILE A N 1
ATOM 736 C CA . ILE A 1 104 ? 15.407 -3.322 -17.471 1.00 92.19 104 ILE A CA 1
ATOM 737 C C . ILE A 1 104 ? 16.003 -2.511 -18.608 1.00 92.19 104 ILE A C 1
ATOM 739 O O . ILE A 1 104 ? 16.311 -3.057 -19.666 1.00 92.19 104 ILE A O 1
ATOM 743 N N . THR A 1 105 ? 16.148 -1.211 -18.391 1.00 93.06 105 THR A N 1
ATOM 744 C CA . THR A 1 105 ? 16.458 -0.249 -19.453 1.00 93.06 105 THR A CA 1
ATOM 745 C C . THR A 1 105 ? 17.313 0.897 -18.913 1.00 93.06 105 THR A C 1
ATOM 747 O O . THR A 1 105 ? 17.652 0.937 -17.723 1.00 93.06 105 THR A O 1
ATOM 750 N N . SER A 1 106 ? 17.696 1.809 -19.803 1.00 92.12 106 SER A N 1
ATOM 751 C CA . SER A 1 106 ? 18.434 3.026 -19.482 1.00 92.12 106 SER A CA 1
ATOM 752 C C . SER A 1 106 ? 17.784 4.240 -20.130 1.00 92.12 106 SER A C 1
ATOM 754 O O . SER A 1 106 ? 17.267 4.154 -21.241 1.00 92.12 106 SER A O 1
ATOM 756 N N . GLY A 1 107 ? 17.880 5.394 -19.474 1.00 92.06 107 GLY A N 1
ATOM 757 C CA . GLY A 1 107 ? 17.333 6.638 -20.006 1.00 92.06 107 GLY A CA 1
ATOM 758 C C . GLY A 1 107 ? 15.840 6.841 -19.728 1.00 92.06 107 GLY A C 1
ATOM 759 O O . GLY A 1 107 ? 15.206 6.056 -19.022 1.00 92.06 107 GLY A O 1
ATOM 760 N N . PRO A 1 108 ? 15.263 7.942 -20.234 1.00 93.62 108 PRO A N 1
ATOM 761 C CA . PRO A 1 108 ? 13.822 8.155 -20.180 1.00 93.62 108 PRO A CA 1
ATOM 762 C C . PRO A 1 108 ? 13.073 7.044 -20.919 1.00 93.62 108 PRO A C 1
ATOM 764 O O . PRO A 1 108 ? 13.451 6.710 -22.040 1.00 93.62 108 PRO A O 1
ATOM 767 N N . ASP A 1 109 ? 11.994 6.533 -20.328 1.00 95.06 109 ASP A N 1
ATOM 768 C CA . ASP A 1 109 ? 11.194 5.467 -20.940 1.00 95.06 109 ASP A CA 1
ATOM 769 C C . ASP A 1 109 ? 9.730 5.476 -20.470 1.00 95.06 109 ASP A C 1
ATOM 771 O O . ASP A 1 109 ? 9.331 6.246 -19.584 1.00 95.06 109 ASP A O 1
ATOM 775 N N . SER A 1 110 ? 8.910 4.616 -21.072 1.00 93.44 110 SER A N 1
ATOM 776 C CA . SER A 1 110 ? 7.527 4.378 -20.679 1.00 93.44 110 SER A CA 1
ATOM 777 C C . SER A 1 110 ? 7.164 2.896 -20.713 1.00 93.44 110 SER A C 1
ATOM 779 O O . SER A 1 110 ? 7.184 2.272 -21.771 1.00 93.44 110 SER A O 1
ATOM 781 N N . LEU A 1 111 ? 6.707 2.377 -19.576 1.00 93.56 111 LEU A N 1
ATOM 782 C CA . LEU A 1 111 ? 6.211 1.015 -19.435 1.00 93.56 111 LEU A CA 1
ATOM 783 C C . LEU A 1 111 ? 4.685 0.997 -19.594 1.00 93.56 111 LEU A C 1
ATOM 785 O O . LEU A 1 111 ? 3.962 1.598 -18.795 1.00 93.56 111 LEU A O 1
ATOM 789 N N . SER A 1 112 ? 4.193 0.304 -20.622 1.00 94.75 112 SER A N 1
ATOM 790 C CA . SER A 1 112 ? 2.757 0.121 -20.866 1.00 94.75 112 SER A CA 1
ATOM 791 C C . SER A 1 112 ? 2.261 -1.194 -20.266 1.00 94.75 112 SER A C 1
ATOM 793 O O . SER A 1 112 ? 2.749 -2.264 -20.620 1.00 94.75 112 SER A O 1
ATOM 795 N N . LEU A 1 113 ? 1.260 -1.113 -19.392 1.00 93.94 113 LEU A N 1
ATOM 796 C CA . LEU A 1 113 ? 0.529 -2.245 -18.817 1.00 93.94 113 LEU A CA 1
ATOM 797 C C . LEU A 1 113 ? -0.640 -2.698 -19.713 1.00 93.94 113 LEU A C 1
ATOM 799 O O . LEU A 1 113 ? -1.298 -3.690 -19.408 1.00 93.94 113 LEU A O 1
ATOM 803 N N . GLY A 1 114 ? -0.925 -1.966 -20.795 1.00 92.25 114 GLY A N 1
ATOM 804 C CA . GLY A 1 114 ? -2.115 -2.176 -21.618 1.00 92.25 114 GLY A CA 1
ATOM 805 C C . GLY A 1 114 ? -3.414 -1.766 -20.916 1.00 92.25 114 GLY A C 1
ATOM 806 O O . GLY A 1 114 ? -3.409 -0.977 -19.965 1.00 92.25 114 GLY A O 1
ATOM 807 N N . ASP A 1 115 ? -4.530 -2.295 -21.415 1.00 92.81 115 ASP A N 1
ATOM 808 C CA . ASP A 1 115 ? -5.859 -2.023 -20.868 1.00 92.81 115 ASP A CA 1
ATOM 809 C C . ASP A 1 115 ? -6.036 -2.659 -19.488 1.00 92.81 115 ASP A C 1
ATOM 811 O O . ASP A 1 115 ? -5.553 -3.761 -19.212 1.00 92.81 115 ASP A O 1
ATOM 815 N N . ALA A 1 116 ? -6.767 -1.968 -18.618 1.00 94.69 116 ALA A N 1
ATOM 816 C CA . ALA A 1 116 ? -7.041 -2.457 -17.281 1.00 94.69 116 ALA A CA 1
ATOM 817 C C . ALA A 1 116 ? -7.989 -3.671 -17.298 1.00 94.69 116 ALA A C 1
ATOM 819 O O . ALA A 1 116 ? -9.081 -3.592 -17.874 1.00 94.69 116 ALA A O 1
ATOM 820 N N . PRO A 1 117 ? -7.635 -4.781 -16.621 1.00 95.44 117 PRO A N 1
ATOM 821 C CA . PRO A 1 117 ? -8.550 -5.894 -16.418 1.00 95.44 117 PRO A CA 1
ATOM 822 C C . PRO A 1 117 ? -9.810 -5.471 -15.640 1.00 95.44 117 PRO A C 1
ATOM 824 O O . PRO A 1 117 ? -9.746 -4.563 -14.803 1.00 95.44 117 PRO A O 1
ATOM 827 N N . PRO A 1 118 ? -10.956 -6.152 -15.837 1.00 94.62 118 PRO A N 1
ATOM 828 C CA . PRO A 1 118 ? -12.174 -5.868 -15.085 1.00 94.62 118 PRO A CA 1
ATOM 829 C C . PRO A 1 118 ? -11.952 -5.893 -13.568 1.00 94.62 118 PRO A C 1
ATOM 831 O O . PRO A 1 118 ? -11.426 -6.859 -13.017 1.00 94.62 118 PRO A O 1
ATOM 834 N N . GLY A 1 119 ? -12.396 -4.835 -12.888 1.00 94.19 119 GLY A N 1
ATOM 835 C CA . GLY A 1 119 ? -12.294 -4.707 -11.434 1.00 94.19 119 GLY A CA 1
ATOM 836 C C . GLY A 1 119 ? -10.947 -4.201 -10.914 1.00 94.19 119 GLY A C 1
ATOM 837 O O . GLY A 1 119 ? -10.810 -4.074 -9.697 1.00 94.19 119 GLY A O 1
ATOM 838 N N . ALA A 1 120 ? -9.985 -3.889 -11.790 1.00 96.00 120 ALA A N 1
ATOM 839 C CA . ALA A 1 120 ? -8.792 -3.150 -11.396 1.00 96.00 120 ALA A CA 1
ATOM 840 C C . ALA A 1 120 ? -9.178 -1.766 -10.856 1.00 96.00 120 ALA A C 1
ATOM 842 O O . ALA A 1 120 ? -10.069 -1.110 -11.390 1.00 96.00 120 ALA A O 1
ATOM 843 N N . ASN A 1 121 ? -8.517 -1.334 -9.788 1.00 95.06 121 ASN A N 1
ATOM 844 C CA . ASN A 1 121 ? -8.649 0.012 -9.210 1.00 95.06 121 ASN A CA 1
ATOM 845 C C . ASN A 1 121 ? -7.312 0.540 -8.662 1.00 95.06 121 ASN A C 1
ATOM 847 O O . ASN A 1 121 ? -7.265 1.582 -8.006 1.00 95.06 121 ASN A O 1
ATOM 851 N N . ALA A 1 122 ? -6.231 -0.202 -8.895 1.00 95.31 122 ALA A N 1
ATOM 852 C CA . ALA A 1 122 ? -4.901 0.124 -8.435 1.00 95.31 122 ALA A CA 1
ATOM 853 C C . ALA A 1 122 ? -3.837 -0.409 -9.399 1.00 95.31 122 ALA A C 1
ATOM 855 O O . ALA A 1 122 ? -4.100 -1.286 -10.228 1.00 95.31 122 ALA A O 1
ATOM 856 N N . VAL A 1 123 ? -2.623 0.112 -9.257 1.00 95.50 123 VAL A N 1
ATOM 857 C CA . VAL A 1 123 ? -1.415 -0.375 -9.924 1.00 95.50 123 VAL A CA 1
ATOM 858 C C . VAL A 1 123 ? -0.358 -0.636 -8.858 1.00 95.50 123 VAL A C 1
ATOM 860 O O . VAL A 1 123 ? -0.118 0.211 -7.997 1.00 95.50 123 VAL A O 1
ATOM 863 N N . ALA A 1 124 ? 0.261 -1.810 -8.926 1.00 95.75 124 ALA A N 1
ATOM 864 C CA . ALA A 1 124 ? 1.453 -2.163 -8.168 1.00 95.75 124 ALA A CA 1
ATOM 865 C C . ALA A 1 124 ? 2.683 -1.875 -9.028 1.00 95.75 124 ALA A C 1
ATOM 867 O O . ALA A 1 124 ? 2.698 -2.230 -10.208 1.00 95.75 124 ALA A O 1
ATOM 868 N N . ILE A 1 125 ? 3.703 -1.244 -8.457 1.00 94.56 125 ILE A N 1
ATOM 869 C CA . ILE A 1 125 ? 4.939 -0.873 -9.143 1.00 94.56 125 ILE A CA 1
ATOM 870 C C . ILE A 1 125 ? 6.115 -1.300 -8.273 1.00 94.56 125 ILE A C 1
ATOM 872 O O . ILE A 1 125 ? 6.250 -0.871 -7.136 1.00 94.56 125 ILE A O 1
ATOM 876 N N . GLY A 1 126 ? 6.992 -2.124 -8.826 1.00 93.62 126 GLY A N 1
ATOM 877 C CA . GLY A 1 126 ? 8.325 -2.350 -8.295 1.00 93.62 126 GLY A CA 1
ATOM 878 C C . GLY A 1 126 ? 9.313 -1.481 -9.061 1.00 93.62 126 GLY A C 1
ATOM 879 O O . GLY A 1 126 ? 9.237 -1.389 -10.288 1.00 93.62 126 GLY A O 1
ATOM 880 N N . PHE A 1 127 ? 10.276 -0.879 -8.371 1.00 92.12 127 PHE A N 1
ATOM 881 C CA . PHE A 1 127 ? 11.340 -0.121 -9.022 1.00 92.12 127 PHE A CA 1
ATOM 882 C C . PHE A 1 127 ? 12.679 -0.254 -8.295 1.00 92.12 127 PHE A C 1
ATOM 884 O O . PHE A 1 127 ? 12.737 -0.237 -7.067 1.00 92.12 127 PHE A O 1
ATOM 891 N N . GLN A 1 128 ? 13.769 -0.346 -9.057 1.00 89.12 128 GLN A N 1
ATOM 892 C CA . GLN A 1 128 ? 15.130 -0.334 -8.525 1.00 89.12 128 GLN A CA 1
ATOM 893 C C . GLN A 1 128 ? 16.086 0.364 -9.484 1.00 89.12 128 GLN A C 1
ATOM 895 O O . GLN A 1 128 ? 16.108 0.092 -10.684 1.00 89.12 128 GLN A O 1
ATOM 900 N N . CYS A 1 129 ? 16.934 1.229 -8.940 1.00 87.06 129 CYS A N 1
ATOM 901 C CA . CYS A 1 129 ? 18.009 1.846 -9.698 1.00 87.06 129 CYS A CA 1
ATOM 902 C C . CYS A 1 129 ? 19.218 0.921 -9.789 1.00 87.06 129 CYS A C 1
ATOM 904 O O . CYS A 1 129 ? 19.620 0.311 -8.802 1.00 87.06 129 CYS A O 1
ATOM 906 N N . VAL A 1 130 ? 19.839 0.872 -10.966 1.00 86.69 130 VAL A N 1
ATOM 907 C CA . VAL A 1 130 ? 21.111 0.169 -11.182 1.00 86.69 130 VAL A CA 1
ATOM 908 C C . VAL A 1 130 ? 22.282 1.148 -11.149 1.00 86.69 130 VAL A C 1
ATOM 910 O O . VAL A 1 130 ? 23.354 0.816 -10.653 1.00 86.69 130 VAL A O 1
ATOM 913 N N . THR A 1 131 ? 22.085 2.370 -11.644 1.00 85.62 131 THR A N 1
ATOM 914 C CA . THR A 1 131 ? 23.082 3.447 -11.574 1.00 85.62 131 THR A CA 1
ATOM 915 C C . THR A 1 131 ? 22.604 4.585 -10.681 1.00 85.62 131 THR A C 1
ATOM 917 O O . THR A 1 131 ? 21.404 4.834 -10.543 1.00 85.62 131 THR A O 1
ATOM 920 N N . ALA A 1 132 ? 23.555 5.338 -10.126 1.00 83.75 132 ALA A N 1
ATOM 921 C CA . ALA A 1 132 ? 23.245 6.582 -9.436 1.00 83.75 132 ALA A CA 1
ATOM 922 C C . ALA A 1 132 ? 22.592 7.579 -10.406 1.00 83.75 132 ALA A C 1
ATOM 924 O O . ALA A 1 132 ? 22.976 7.673 -11.571 1.00 83.75 132 ALA A O 1
ATOM 925 N N . GLY A 1 133 ? 21.607 8.332 -9.930 1.00 81.94 133 GLY A N 1
ATOM 926 C CA . GLY A 1 133 ? 20.861 9.265 -10.763 1.00 81.94 133 GLY A CA 1
ATOM 927 C C . GLY A 1 133 ? 19.593 9.772 -10.094 1.00 81.94 133 GLY A C 1
ATOM 928 O O . GLY A 1 133 ? 19.230 9.364 -8.992 1.00 81.94 133 GLY A O 1
ATOM 929 N N . ARG A 1 134 ? 18.902 10.694 -10.763 1.00 84.12 134 ARG A N 1
ATOM 930 C CA . ARG A 1 134 ? 17.566 11.134 -10.355 1.00 84.12 134 ARG A CA 1
ATOM 931 C C . ARG A 1 134 ? 16.530 10.445 -11.226 1.00 84.12 134 ARG A C 1
ATOM 933 O O . ARG A 1 134 ? 16.666 10.465 -12.446 1.00 84.12 134 ARG A O 1
ATOM 940 N N . PHE A 1 135 ? 15.495 9.915 -10.586 1.00 87.62 135 PHE A N 1
ATOM 941 C CA . PHE A 1 135 ? 14.402 9.225 -11.2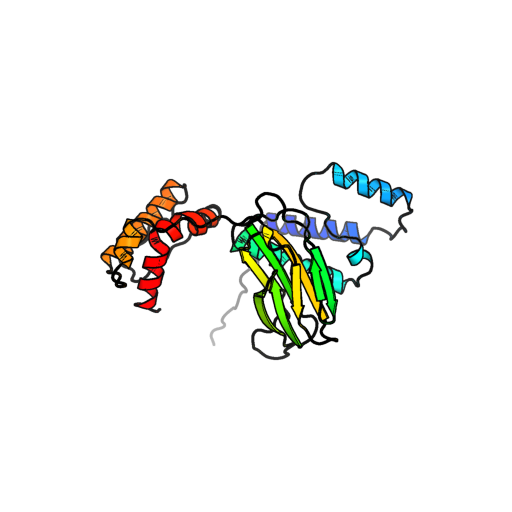52 1.00 87.62 135 PHE A CA 1
ATOM 942 C C . PHE A 1 135 ? 13.079 9.828 -10.802 1.00 87.62 135 PHE A C 1
ATOM 944 O O . PHE A 1 135 ? 12.861 10.096 -9.618 1.00 87.62 135 PHE A O 1
ATOM 951 N N . THR A 1 136 ? 12.206 10.100 -11.763 1.00 89.06 136 THR A N 1
ATOM 952 C CA . THR A 1 136 ? 10.829 10.525 -11.498 1.00 89.06 136 THR A CA 1
ATOM 953 C C . THR A 1 136 ? 9.898 9.562 -12.198 1.00 89.06 136 THR A C 1
ATOM 955 O O . THR A 1 136 ? 9.955 9.437 -13.421 1.00 89.06 136 THR A O 1
ATOM 958 N N . LEU A 1 137 ? 9.064 8.884 -11.413 1.00 89.75 137 LEU A N 1
ATOM 959 C CA . LEU A 1 137 ? 8.049 7.979 -11.926 1.00 89.75 137 LEU A CA 1
ATOM 960 C C . LEU A 1 137 ? 6.694 8.668 -11.816 1.00 89.75 137 LEU A C 1
ATOM 962 O O . LEU A 1 137 ? 6.325 9.199 -10.765 1.00 89.75 137 LEU A O 1
ATOM 966 N N . THR A 1 138 ? 5.947 8.639 -12.909 1.00 91.31 138 THR A N 1
ATOM 967 C CA . THR A 1 138 ? 4.564 9.118 -12.956 1.00 91.31 138 THR A CA 1
ATOM 968 C C . THR A 1 138 ? 3.680 8.065 -13.595 1.00 91.31 138 THR A C 1
ATOM 970 O O . THR A 1 138 ? 4.118 7.342 -14.487 1.00 91.31 138 THR A O 1
ATOM 973 N N . PHE A 1 139 ? 2.437 7.982 -13.144 1.00 89.12 139 PHE A N 1
ATOM 974 C CA . PHE A 1 139 ? 1.420 7.122 -13.721 1.00 89.12 139 PHE A CA 1
ATOM 975 C C . PHE A 1 139 ? 0.402 7.961 -14.502 1.00 89.12 139 PHE A C 1
ATOM 977 O O . PHE A 1 139 ? 0.002 9.044 -14.063 1.00 89.12 139 PHE A O 1
ATOM 984 N N . ALA A 1 140 ? -0.009 7.462 -15.668 1.00 82.50 140 ALA A N 1
ATOM 985 C CA . ALA A 1 140 ? -1.011 8.071 -16.541 1.00 82.50 140 ALA A CA 1
ATOM 986 C C . ALA A 1 140 ? -0.787 9.587 -16.761 1.00 82.50 140 ALA A C 1
ATOM 988 O O . ALA A 1 140 ? 0.320 10.019 -17.099 1.00 82.50 140 ALA A O 1
ATOM 989 N N . SER A 1 141 ? -1.823 10.418 -16.596 1.00 70.00 141 SER A N 1
ATOM 990 C CA . SER A 1 141 ? -1.801 11.870 -16.838 1.00 70.00 141 SER A CA 1
ATOM 991 C C . SER A 1 141 ? -1.021 12.685 -15.791 1.00 70.00 141 SER A C 1
ATOM 993 O O . SER A 1 141 ? -1.324 13.858 -15.582 1.00 70.00 141 SER A O 1
ATOM 995 N N . GLY A 1 142 ? -0.013 12.091 -15.146 1.00 74.56 142 GLY A N 1
ATOM 996 C CA . GLY A 1 142 ? 0.909 12.789 -14.250 1.00 74.56 142 GLY A CA 1
ATOM 997 C C . GLY A 1 142 ? 0.680 12.542 -12.762 1.00 74.56 142 GLY A C 1
ATOM 998 O O . GLY A 1 142 ? 1.151 13.343 -11.959 1.00 74.56 142 GLY A O 1
ATOM 999 N N . LEU A 1 143 ? -0.005 11.456 -12.380 1.00 79.00 143 LEU A N 1
ATOM 1000 C CA . LEU A 1 143 ? -0.077 11.049 -10.976 1.00 79.00 143 LEU A CA 1
ATOM 1001 C C . LEU A 1 143 ? 1.342 10.703 -10.495 1.00 79.00 143 LEU A C 1
ATOM 1003 O O . LEU A 1 143 ? 1.969 9.810 -11.073 1.00 79.00 143 LEU A O 1
ATOM 1007 N N . PRO A 1 144 ? 1.898 11.412 -9.498 1.00 78.00 144 PRO A N 1
ATOM 1008 C CA . PRO A 1 144 ? 3.240 11.122 -9.021 1.00 78.00 144 PRO A CA 1
ATOM 1009 C C . PRO A 1 144 ? 3.254 9.761 -8.319 1.00 78.00 144 PRO A C 1
ATOM 1011 O O . PRO A 1 144 ? 2.469 9.525 -7.407 1.00 78.00 144 PRO A O 1
ATOM 1014 N N . VAL A 1 145 ? 4.159 8.881 -8.750 1.00 75.69 145 VAL A N 1
ATOM 1015 C CA . VAL A 1 145 ? 4.445 7.601 -8.078 1.00 75.69 145 VAL A CA 1
ATOM 1016 C C . VAL A 1 145 ? 5.539 7.828 -7.048 1.00 75.69 145 VAL A C 1
ATOM 1018 O O . VAL A 1 145 ? 5.368 7.560 -5.866 1.00 75.69 145 VAL A O 1
ATOM 1021 N N . THR A 1 146 ? 6.669 8.373 -7.499 1.00 73.12 146 THR A N 1
ATOM 1022 C CA . THR A 1 146 ? 7.788 8.737 -6.633 1.00 73.12 146 THR A CA 1
ATOM 1023 C C . THR A 1 146 ? 8.685 9.779 -7.302 1.00 73.12 146 THR A C 1
ATOM 1025 O O . THR A 1 146 ? 8.753 9.886 -8.533 1.00 73.12 146 THR A O 1
ATOM 1028 N N . ASN A 1 147 ? 9.395 10.549 -6.479 1.00 60.03 147 ASN A N 1
ATOM 1029 C CA . ASN A 1 147 ? 10.447 11.479 -6.880 1.00 60.03 147 ASN A CA 1
ATOM 1030 C C . ASN A 1 147 ? 11.651 11.228 -5.974 1.00 60.03 147 ASN A C 1
ATOM 1032 O O . ASN A 1 147 ? 11.656 11.643 -4.816 1.00 60.03 147 ASN A O 1
ATOM 1036 N N . GLY A 1 148 ? 12.655 10.523 -6.493 1.00 61.00 148 GLY A N 1
ATOM 1037 C CA . GLY A 1 148 ? 13.771 10.028 -5.693 1.00 61.00 148 GLY A CA 1
ATOM 1038 C C . GLY A 1 148 ? 15.127 10.295 -6.333 1.00 61.00 148 GLY A C 1
ATOM 1039 O O . GLY A 1 148 ? 15.275 10.374 -7.557 1.00 61.00 148 GLY A O 1
ATOM 1040 N N . ARG A 1 149 ? 16.150 10.434 -5.486 1.00 64.00 149 ARG A N 1
ATOM 1041 C CA . ARG A 1 149 ? 17.551 10.361 -5.908 1.00 64.00 149 ARG A CA 1
ATOM 1042 C C . ARG A 1 149 ? 18.086 8.985 -5.550 1.00 64.00 149 ARG A C 1
ATOM 1044 O O . ARG A 1 149 ? 18.173 8.646 -4.380 1.00 64.00 149 ARG A O 1
ATOM 1051 N N . CYS A 1 150 ? 18.500 8.244 -6.564 1.00 72.12 150 CYS A N 1
ATOM 1052 C CA . CYS A 1 150 ? 19.285 7.040 -6.399 1.00 72.12 150 CYS A CA 1
ATOM 1053 C C . CYS A 1 150 ? 20.738 7.462 -6.200 1.00 72.12 150 CYS A C 1
ATOM 1055 O O . CYS A 1 150 ? 21.384 7.985 -7.111 1.00 72.12 150 CYS A O 1
ATOM 1057 N N . ARG A 1 151 ? 21.254 7.283 -4.988 1.00 63.56 151 ARG A N 1
ATOM 1058 C CA . ARG A 1 151 ? 22.697 7.239 -4.756 1.00 63.56 151 ARG A CA 1
ATOM 1059 C C . ARG A 1 151 ? 23.103 5.770 -4.752 1.00 63.56 151 ARG A C 1
ATOM 1061 O O . ARG A 1 151 ? 22.324 4.927 -4.340 1.00 63.56 151 ARG A O 1
ATOM 1068 N N . VAL A 1 152 ? 24.294 5.465 -5.243 1.00 54.94 152 VAL A N 1
ATOM 1069 C CA . VAL A 1 152 ? 24.947 4.179 -4.984 1.00 54.94 152 VAL A CA 1
ATOM 1070 C C . VAL A 1 152 ? 25.971 4.533 -3.916 1.00 54.94 152 VAL A C 1
ATOM 1072 O O . VAL A 1 152 ? 27.051 5.003 -4.264 1.00 54.94 152 VAL A O 1
ATOM 1075 N N . SER A 1 153 ? 25.577 4.563 -2.639 1.00 51.50 153 SER A N 1
ATOM 1076 C CA . SER A 1 153 ? 26.494 5.039 -1.598 1.00 51.50 153 SER A CA 1
ATOM 1077 C C . SER A 1 153 ? 27.366 3.903 -1.068 1.00 51.50 153 SER A C 1
ATOM 1079 O O . SER A 1 153 ? 26.923 2.762 -0.950 1.00 51.50 153 SER A O 1
ATOM 1081 N N . SER A 1 154 ? 28.622 4.236 -0.768 1.00 53.38 154 SER A N 1
ATOM 1082 C CA . SER A 1 154 ? 29.454 3.478 0.164 1.00 53.38 154 SER A CA 1
ATOM 1083 C C . SER A 1 154 ? 29.138 3.818 1.624 1.00 53.38 154 SER A C 1
ATOM 1085 O O . SER A 1 154 ? 29.573 3.068 2.483 1.00 53.38 154 SER A O 1
ATOM 1087 N N . ASP A 1 155 ? 28.391 4.897 1.915 1.00 48.28 155 ASP A N 1
ATOM 1088 C CA . ASP A 1 155 ? 28.114 5.371 3.281 1.00 48.28 155 ASP A CA 1
ATOM 1089 C C . ASP A 1 155 ? 26.721 6.040 3.406 1.00 48.28 155 ASP A C 1
ATOM 1091 O O . ASP A 1 155 ? 26.197 6.616 2.448 1.00 48.28 155 ASP A O 1
ATOM 1095 N N . ASP A 1 156 ? 26.128 5.908 4.593 1.00 50.44 156 ASP A N 1
ATOM 1096 C CA . ASP A 1 156 ? 24.703 5.959 4.972 1.00 50.44 156 ASP A CA 1
ATOM 1097 C C . ASP A 1 156 ? 23.839 7.178 4.559 1.00 50.44 156 ASP A C 1
ATOM 1099 O O . ASP A 1 156 ? 24.111 8.317 4.932 1.00 50.44 156 ASP A O 1
ATOM 1103 N N . GLU A 1 157 ? 22.745 6.895 3.831 1.00 43.16 157 GLU A N 1
ATOM 1104 C CA . GLU A 1 157 ? 21.426 7.580 3.744 1.00 43.16 157 GLU A CA 1
ATOM 1105 C C . GLU A 1 157 ? 20.587 6.820 2.685 1.00 43.16 157 GLU A C 1
ATOM 1107 O O . GLU A 1 157 ? 21.187 6.272 1.755 1.00 43.16 157 GLU A O 1
ATOM 1112 N N . PRO A 1 158 ? 19.239 6.738 2.777 1.00 43.88 158 PRO A N 1
ATOM 1113 C CA . PRO A 1 158 ? 18.429 5.790 2.009 1.00 43.88 158 PRO A CA 1
ATOM 1114 C C . PRO A 1 158 ? 18.627 5.965 0.502 1.00 43.88 158 PRO A C 1
ATOM 1116 O O . PRO A 1 158 ? 18.128 6.879 -0.155 1.00 43.88 158 PRO A O 1
ATOM 1119 N N . SER A 1 159 ? 19.419 5.045 -0.026 1.00 49.88 159 SER A N 1
ATOM 1120 C CA . SER A 1 159 ? 19.813 4.914 -1.410 1.00 49.88 159 SER A CA 1
ATOM 1121 C C . SER A 1 159 ? 18.946 3.788 -1.964 1.00 49.88 159 SER A C 1
ATOM 1123 O O . SER A 1 159 ? 18.967 2.684 -1.422 1.00 49.88 159 SER A O 1
ATOM 1125 N N . THR A 1 160 ? 18.140 4.026 -2.996 1.00 53.75 160 THR A N 1
ATOM 1126 C CA . THR A 1 160 ? 17.334 2.975 -3.650 1.00 53.75 160 THR A CA 1
ATOM 1127 C C . THR A 1 160 ? 18.211 2.057 -4.515 1.00 53.75 160 THR A C 1
ATOM 1129 O O . THR A 1 160 ? 17.974 1.870 -5.709 1.00 53.75 160 THR A O 1
ATOM 1132 N N . THR A 1 161 ? 19.260 1.497 -3.907 1.00 55.69 161 THR A N 1
ATOM 1133 C CA . THR A 1 161 ? 19.940 0.273 -4.344 1.00 55.69 161 THR A CA 1
ATOM 1134 C C . THR A 1 161 ? 19.120 -0.967 -3.991 1.00 55.69 161 THR A C 1
ATOM 1136 O O . THR A 1 161 ? 19.282 -1.991 -4.647 1.00 55.69 161 THR A O 1
ATOM 1139 N N . THR A 1 162 ? 18.207 -0.873 -3.018 1.00 64.31 162 THR A N 1
ATOM 1140 C CA . THR A 1 162 ? 17.203 -1.900 -2.703 1.00 64.31 162 THR A CA 1
ATOM 1141 C C . THR A 1 162 ? 15.961 -1.707 -3.578 1.00 64.31 162 THR A C 1
ATOM 1143 O O . THR A 1 162 ? 15.548 -0.557 -3.775 1.00 64.31 162 THR A O 1
ATOM 1146 N N . PRO A 1 163 ? 15.347 -2.786 -4.101 1.00 73.75 163 PRO A N 1
ATOM 1147 C CA . PRO A 1 163 ? 14.063 -2.664 -4.772 1.00 73.75 163 PRO A CA 1
ATOM 1148 C C . PRO A 1 163 ? 13.015 -2.050 -3.841 1.00 73.75 163 PRO A C 1
ATOM 1150 O O . PRO A 1 163 ? 12.938 -2.393 -2.662 1.00 73.75 163 PRO A O 1
ATOM 1153 N N . ALA A 1 164 ? 12.224 -1.130 -4.384 1.00 83.44 164 ALA A N 1
ATOM 1154 C CA . ALA A 1 164 ? 11.137 -0.452 -3.694 1.00 83.44 164 ALA A CA 1
ATOM 1155 C C . ALA A 1 164 ? 9.797 -0.833 -4.327 1.00 83.44 164 ALA A C 1
ATOM 1157 O O . ALA A 1 164 ? 9.681 -0.916 -5.553 1.00 83.44 164 ALA A O 1
ATOM 1158 N N . GLY A 1 165 ? 8.804 -1.069 -3.474 1.00 84.50 165 GLY A N 1
ATOM 1159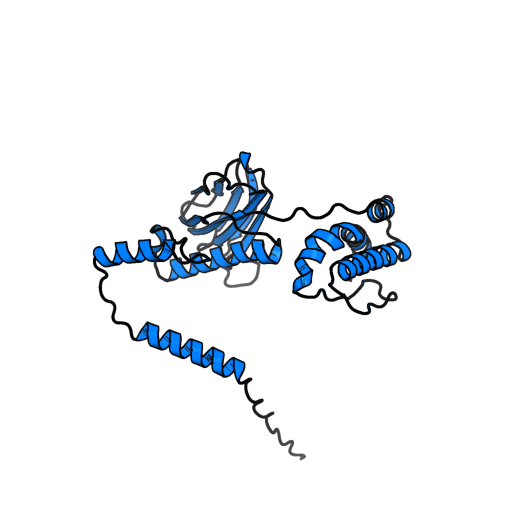 C CA . GLY A 1 165 ? 7.416 -1.286 -3.858 1.00 84.50 165 GLY A CA 1
ATOM 1160 C C . GLY A 1 165 ? 6.642 0.017 -3.725 1.00 84.50 165 GLY A C 1
ATOM 1161 O O . GLY A 1 165 ? 6.872 0.793 -2.799 1.00 84.50 165 GLY A O 1
ATOM 1162 N N . TYR A 1 166 ? 5.760 0.263 -4.680 1.00 86.75 166 TYR A N 1
ATOM 1163 C CA . TYR A 1 166 ? 4.825 1.370 -4.675 1.00 86.75 166 TYR A CA 1
ATOM 1164 C C . TYR A 1 166 ? 3.462 0.858 -5.109 1.00 86.75 166 TYR A C 1
ATOM 1166 O O . TYR A 1 166 ? 3.338 0.048 -6.031 1.00 86.75 166 TYR A O 1
ATOM 1174 N N . SER A 1 167 ? 2.428 1.417 -4.510 1.00 87.81 167 SER A N 1
ATOM 1175 C CA . SER A 1 167 ? 1.045 1.121 -4.834 1.00 87.81 167 SER A CA 1
ATOM 1176 C C . SER A 1 167 ? 0.286 2.426 -5.034 1.00 87.81 167 SER A C 1
ATOM 1178 O O . SER A 1 167 ? 0.458 3.398 -4.302 1.00 87.81 167 SER A O 1
ATOM 1180 N N . LEU A 1 168 ? -0.537 2.477 -6.081 1.00 89.38 168 LEU A N 1
ATOM 1181 C CA . LEU A 1 168 ? -1.371 3.638 -6.378 1.00 89.38 168 LEU A CA 1
ATOM 1182 C C . LEU A 1 168 ? -2.790 3.191 -6.658 1.00 89.38 168 LEU A C 1
ATOM 1184 O O . LEU A 1 168 ? -3.004 2.343 -7.521 1.00 89.38 168 LEU A O 1
ATOM 1188 N N . ARG A 1 169 ? -3.764 3.822 -6.001 1.00 90.38 169 ARG A N 1
ATOM 1189 C CA . ARG A 1 169 ? -5.153 3.786 -6.466 1.00 90.38 169 ARG A CA 1
ATOM 1190 C C . ARG A 1 169 ? -5.289 4.667 -7.699 1.00 90.38 169 ARG A C 1
ATOM 1192 O O . ARG A 1 169 ? -4.808 5.798 -7.709 1.00 90.38 169 ARG A O 1
ATOM 1199 N N . VAL A 1 170 ? -5.940 4.146 -8.731 1.00 90.88 170 VAL A N 1
ATOM 1200 C CA . VAL A 1 170 ? -6.047 4.809 -10.033 1.00 90.88 170 VAL A CA 1
ATOM 1201 C C . VAL A 1 170 ? -7.449 4.650 -10.596 1.00 90.88 170 VAL A C 1
ATOM 1203 O O . VAL A 1 170 ? -8.140 3.675 -10.302 1.00 90.88 170 VAL A O 1
ATOM 1206 N N . ASP A 1 171 ? -7.853 5.598 -11.436 1.00 88.62 171 ASP A N 1
ATOM 1207 C CA . ASP A 1 171 ? -8.984 5.393 -12.332 1.00 88.62 171 ASP A CA 1
ATOM 1208 C C . ASP A 1 171 ? -8.486 4.592 -13.551 1.00 88.62 171 ASP A C 1
ATOM 1210 O O . ASP A 1 171 ? -7.672 5.109 -14.325 1.00 88.62 171 ASP A O 1
ATOM 1214 N N . PRO A 1 172 ? -8.945 3.342 -13.751 1.00 86.75 172 PRO A N 1
ATOM 1215 C CA . PRO A 1 172 ? -8.491 2.490 -14.849 1.00 86.75 172 PRO A CA 1
ATOM 1216 C C . PRO A 1 172 ? -8.734 3.095 -16.236 1.00 86.75 172 PRO A C 1
ATOM 1218 O O . PRO A 1 172 ? -8.057 2.724 -17.196 1.00 86.75 172 PRO A O 1
ATOM 1221 N N . SER A 1 173 ? -9.674 4.040 -16.357 1.00 85.19 173 SER A N 1
ATOM 1222 C CA . SER A 1 173 ? -9.975 4.716 -17.622 1.00 85.19 173 SER A CA 1
ATOM 1223 C C . SER A 1 173 ? -8.876 5.687 -18.079 1.00 85.19 173 SER A C 1
ATOM 1225 O O . SER A 1 173 ? -8.855 6.084 -19.243 1.00 85.19 173 SER A O 1
ATOM 1227 N N . GLN A 1 174 ? -7.929 6.039 -17.201 1.00 82.94 174 GLN A N 1
ATOM 1228 C CA . GLN A 1 174 ? -6.800 6.929 -17.506 1.00 82.94 174 GLN A CA 1
ATOM 1229 C C . GLN A 1 174 ? -5.648 6.241 -18.264 1.00 82.94 174 GLN A C 1
ATOM 1231 O O . GLN A 1 174 ? -4.694 6.911 -18.667 1.00 82.94 174 GLN A O 1
ATOM 1236 N N . GLY A 1 175 ? -5.742 4.927 -18.492 1.00 83.56 175 GLY A N 1
ATOM 1237 C CA . GLY A 1 175 ? -4.737 4.126 -19.192 1.00 83.56 175 GLY A CA 1
ATOM 1238 C C . GLY A 1 175 ? -3.598 3.634 -18.292 1.00 83.56 175 GLY A C 1
ATOM 1239 O O . GLY A 1 175 ? -3.280 4.226 -17.263 1.00 83.56 175 GLY A O 1
ATOM 1240 N N . GLY A 1 176 ? -2.973 2.522 -18.686 1.00 90.69 176 GLY A N 1
ATOM 1241 C CA . GLY A 1 176 ? -1.914 1.855 -17.927 1.00 90.69 176 GLY A CA 1
ATOM 1242 C C . GLY A 1 176 ? -0.517 2.217 -18.402 1.00 90.69 176 GLY A C 1
ATOM 1243 O O . GLY A 1 176 ? 0.135 1.375 -19.006 1.00 90.69 176 GLY A O 1
ATOM 1244 N N . VAL A 1 177 ? -0.044 3.444 -18.167 1.00 94.19 177 VAL A N 1
ATOM 1245 C CA . VAL A 1 177 ? 1.324 3.841 -18.555 1.00 94.19 177 VAL A CA 1
ATOM 1246 C C . VAL A 1 177 ? 2.086 4.403 -17.363 1.00 94.19 177 VAL A C 1
ATOM 1248 O O . VAL A 1 177 ? 1.685 5.415 -16.788 1.00 94.19 177 VAL A O 1
ATOM 1251 N N . VAL A 1 178 ? 3.222 3.784 -17.043 1.00 93.25 178 VAL A N 1
ATOM 1252 C CA . VAL A 1 178 ? 4.227 4.324 -16.121 1.00 93.25 178 VAL A CA 1
ATOM 1253 C C . VAL A 1 178 ? 5.279 5.051 -16.952 1.00 93.25 178 VAL A C 1
ATOM 1255 O O . VAL A 1 178 ? 5.939 4.440 -17.786 1.00 93.25 178 VAL A O 1
ATOM 1258 N N . LYS A 1 179 ? 5.446 6.357 -16.744 1.00 93.69 179 LYS A N 1
ATOM 1259 C CA . LYS A 1 179 ? 6.498 7.159 -17.382 1.00 93.69 179 LYS A CA 1
ATOM 1260 C C . L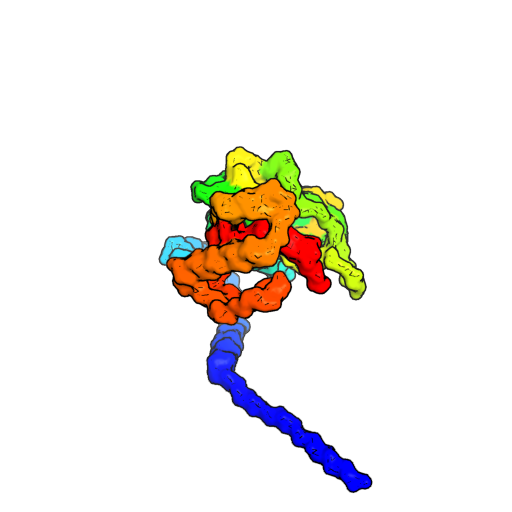YS A 1 179 ? 7.656 7.350 -16.419 1.00 93.69 179 LYS A C 1
ATOM 1262 O O . LYS A 1 179 ? 7.440 7.763 -15.277 1.00 93.69 179 LYS A O 1
ATOM 1267 N N . ILE A 1 180 ? 8.867 7.121 -16.910 1.00 92.31 180 ILE A N 1
ATOM 1268 C CA . ILE A 1 180 ? 10.105 7.262 -16.157 1.00 92.31 180 ILE A CA 1
ATOM 1269 C C . ILE A 1 180 ? 10.943 8.366 -16.796 1.00 92.31 180 ILE A C 1
ATOM 1271 O O . ILE A 1 180 ? 11.309 8.305 -17.967 1.00 92.31 180 ILE A O 1
ATOM 1275 N N . VAL A 1 181 ? 11.263 9.391 -16.009 1.00 91.75 181 VAL A N 1
ATOM 1276 C CA . VAL A 1 181 ? 12.203 10.447 -16.397 1.00 91.75 181 VAL A CA 1
ATOM 1277 C C . VAL A 1 181 ? 13.521 10.214 -15.670 1.00 91.75 181 VAL A C 1
ATOM 1279 O O . VAL A 1 181 ? 13.554 10.208 -14.437 1.00 91.75 181 VAL A O 1
ATOM 1282 N N . ALA A 1 182 ? 14.596 10.049 -16.441 1.00 90.12 182 ALA A N 1
ATOM 1283 C CA . ALA A 1 182 ? 15.950 9.792 -15.956 1.00 90.12 182 ALA A CA 1
ATOM 1284 C C . ALA A 1 182 ? 17.006 10.406 -16.899 1.00 90.12 182 ALA A C 1
ATOM 1286 O O . ALA A 1 182 ? 16.683 10.839 -18.007 1.00 90.12 182 ALA A O 1
ATOM 1287 N N . ALA A 1 183 ? 18.272 10.457 -16.472 1.00 89.12 183 ALA A N 1
ATOM 1288 C CA . ALA A 1 183 ? 19.382 10.795 -17.372 1.00 89.12 183 ALA A CA 1
ATOM 1289 C C . ALA A 1 183 ? 19.590 9.681 -18.414 1.00 89.12 183 ALA A C 1
ATOM 1291 O O . ALA A 1 183 ? 19.288 8.528 -18.132 1.00 89.12 183 ALA A O 1
ATOM 1292 N N . ALA A 1 184 ? 20.099 10.012 -19.606 1.00 90.12 184 ALA A N 1
ATOM 1293 C CA . ALA A 1 184 ? 20.167 9.091 -20.752 1.00 90.12 184 ALA A CA 1
ATOM 1294 C C . ALA A 1 184 ? 20.959 7.795 -20.488 1.00 90.12 184 ALA A C 1
ATOM 1296 O O . ALA A 1 184 ? 20.662 6.757 -21.069 1.00 90.12 184 ALA A O 1
ATOM 1297 N N . ASP A 1 185 ? 21.958 7.852 -19.615 1.00 85.88 185 ASP A N 1
ATOM 1298 C CA . ASP A 1 185 ? 22.806 6.734 -19.204 1.00 85.88 185 ASP A CA 1
ATOM 1299 C C . ASP A 1 185 ? 22.326 6.044 -17.918 1.00 85.88 185 ASP A C 1
ATOM 1301 O O . ASP A 1 185 ? 22.881 5.018 -17.521 1.00 85.88 185 ASP A O 1
ATOM 1305 N N . ALA A 1 186 ? 21.292 6.581 -17.267 1.00 89.12 186 ALA A N 1
ATOM 1306 C CA . ALA A 1 186 ? 20.814 6.074 -15.997 1.00 89.12 186 ALA A CA 1
ATOM 1307 C C . ALA A 1 186 ? 20.024 4.774 -16.196 1.00 89.12 186 ALA A C 1
ATOM 1309 O O . ALA A 1 186 ? 18.968 4.780 -16.826 1.00 89.12 186 ALA A O 1
ATOM 1310 N N . ARG A 1 187 ? 20.532 3.673 -15.638 1.00 90.06 187 ARG A N 1
ATOM 1311 C CA . ARG A 1 187 ? 19.983 2.319 -15.755 1.00 90.06 187 ARG A CA 1
ATOM 1312 C C . ARG A 1 187 ? 19.120 1.955 -14.549 1.00 90.06 187 ARG A C 1
ATOM 1314 O O . ARG A 1 187 ? 19.472 2.269 -13.409 1.00 90.06 187 ARG A O 1
ATOM 1321 N N . TYR A 1 188 ? 18.021 1.253 -14.793 1.00 90.88 188 TYR A N 1
ATOM 1322 C CA . TYR A 1 188 ? 17.055 0.841 -13.774 1.00 90.88 188 TYR A CA 1
ATOM 1323 C C . TYR A 1 188 ? 16.278 -0.403 -14.207 1.00 90.88 188 TYR A C 1
ATOM 1325 O O . TYR A 1 188 ? 16.302 -0.808 -15.369 1.00 90.88 188 TYR A O 1
ATOM 1333 N N . ALA A 1 189 ? 15.581 -0.991 -13.242 1.00 92.75 189 ALA A N 1
ATOM 1334 C CA . ALA A 1 189 ? 14.594 -2.032 -13.439 1.00 92.75 189 ALA A CA 1
ATOM 1335 C C . ALA A 1 189 ? 13.239 -1.556 -12.917 1.00 92.75 189 ALA A C 1
ATOM 1337 O O . ALA A 1 189 ? 13.146 -0.934 -11.856 1.00 92.75 189 ALA A O 1
ATOM 1338 N N . VAL A 1 190 ? 12.191 -1.863 -13.668 1.00 93.94 190 VAL A N 1
ATOM 1339 C CA . VAL A 1 190 ? 10.810 -1.545 -13.325 1.00 93.94 190 VAL A CA 1
ATOM 1340 C C . VAL A 1 190 ? 9.936 -2.765 -13.574 1.00 93.94 190 VAL A C 1
ATOM 1342 O O . VAL A 1 190 ? 10.105 -3.496 -14.548 1.00 93.94 190 VAL A O 1
ATOM 1345 N N . TRP A 1 191 ? 8.997 -2.989 -12.671 1.00 95.69 191 TRP A N 1
ATOM 1346 C CA . TRP A 1 191 ? 7.943 -3.984 -12.785 1.00 95.69 191 TRP A CA 1
ATOM 1347 C C . TRP A 1 191 ? 6.627 -3.291 -12.474 1.00 95.69 191 TRP A C 1
ATOM 1349 O O . TRP A 1 191 ? 6.576 -2.455 -11.575 1.00 95.69 191 TRP A O 1
ATOM 1359 N N . ALA A 1 192 ? 5.563 -3.619 -13.191 1.00 96.12 192 ALA A N 1
ATOM 1360 C CA . ALA A 1 192 ? 4.249 -3.085 -12.887 1.00 96.12 192 ALA A CA 1
ATOM 1361 C C . ALA A 1 192 ? 3.145 -4.095 -13.187 1.00 96.12 192 ALA A C 1
ATOM 1363 O O . ALA A 1 192 ? 3.242 -4.898 -14.116 1.00 96.12 192 ALA A O 1
ATOM 1364 N N . SER A 1 193 ? 2.070 -4.025 -12.412 1.00 97.31 193 SER A N 1
ATOM 1365 C CA . SER A 1 193 ? 0.885 -4.855 -12.590 1.00 97.31 193 SER A CA 1
ATOM 1366 C C . SER A 1 193 ? -0.366 -4.072 -12.244 1.00 97.31 193 SER A C 1
ATOM 1368 O O . SER A 1 193 ? -0.381 -3.294 -11.290 1.00 97.31 193 SER A O 1
ATOM 1370 N N . TRP A 1 194 ? -1.451 -4.346 -12.964 1.00 97.19 194 TRP A N 1
ATOM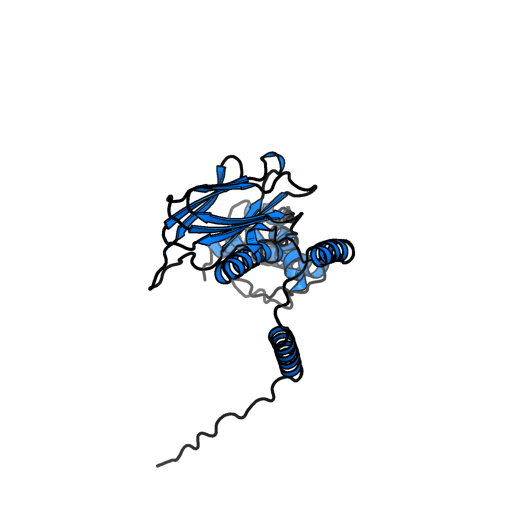 1371 C CA . TRP A 1 194 ? -2.776 -3.983 -12.485 1.00 97.19 194 TRP A CA 1
ATOM 1372 C C . TRP A 1 194 ? -3.084 -4.743 -11.197 1.00 97.19 194 TRP A C 1
ATOM 1374 O O . TRP A 1 194 ? -2.610 -5.864 -10.987 1.00 97.19 194 TRP A O 1
ATOM 1384 N N . ALA A 1 195 ? -3.877 -4.124 -10.333 1.00 97.44 195 ALA A N 1
ATOM 1385 C CA . ALA A 1 195 ? -4.290 -4.695 -9.068 1.00 97.44 195 ALA A CA 1
ATOM 1386 C C . ALA A 1 195 ? -5.706 -4.249 -8.692 1.00 97.44 195 ALA A C 1
ATOM 1388 O O . ALA A 1 195 ? -6.242 -3.249 -9.185 1.00 97.44 195 ALA A O 1
ATOM 1389 N N . LYS A 1 196 ? -6.304 -5.011 -7.782 1.00 96.38 196 LYS A N 1
ATOM 1390 C CA . LYS A 1 196 ? -7.517 -4.655 -7.059 1.00 96.38 196 LYS A CA 1
ATOM 1391 C C . LYS A 1 196 ? -7.188 -4.555 -5.580 1.00 96.38 196 LYS A C 1
ATOM 1393 O O . LYS A 1 196 ? -6.795 -5.546 -4.979 1.00 96.38 196 LYS A O 1
ATOM 1398 N N . VAL A 1 197 ? -7.399 -3.383 -5.007 1.00 95.00 197 VAL A N 1
ATOM 1399 C CA . VAL A 1 197 ? -7.208 -3.101 -3.584 1.00 95.00 197 VAL A CA 1
ATOM 1400 C C . VAL A 1 197 ? -8.579 -2.913 -2.929 1.00 95.00 197 VAL A C 1
ATOM 1402 O O . VAL A 1 197 ? -9.442 -2.242 -3.519 1.00 95.00 197 VAL A O 1
ATOM 1405 N N . PRO A 1 198 ? -8.816 -3.478 -1.731 1.00 93.44 198 PRO A N 1
ATOM 1406 C CA . PRO A 1 198 ? -10.010 -3.196 -0.948 1.00 93.44 198 PRO A CA 1
ATOM 1407 C C . PRO A 1 198 ? -10.192 -1.691 -0.723 1.00 93.44 198 PRO A C 1
ATOM 1409 O O . PRO A 1 198 ? -9.234 -0.928 -0.598 1.00 93.44 198 PRO A O 1
ATOM 1412 N N . THR A 1 199 ? -11.444 -1.240 -0.700 1.00 92.25 199 THR A N 1
ATOM 1413 C CA . THR A 1 199 ? -11.751 0.127 -0.263 1.00 92.25 199 THR A CA 1
ATOM 1414 C C . THR A 1 199 ? -11.899 0.104 1.254 1.00 92.25 199 THR A C 1
ATOM 1416 O O . THR A 1 199 ? -12.772 -0.629 1.719 1.00 92.25 199 THR A O 1
ATOM 1419 N N . PRO A 1 200 ? -11.096 0.877 2.009 1.00 93.25 200 PRO A N 1
ATOM 1420 C CA . PRO A 1 200 ? -11.201 0.929 3.452 1.00 93.25 200 PRO A CA 1
ATOM 1421 C C . PRO A 1 200 ? -12.597 1.381 3.858 1.00 93.25 200 PRO A C 1
ATOM 1423 O O . PRO A 1 200 ? -13.227 2.209 3.182 1.00 93.25 200 PRO A O 1
ATOM 1426 N N . ALA A 1 201 ? -13.092 0.821 4.952 1.00 97.06 201 ALA A N 1
ATOM 1427 C CA . ALA A 1 201 ? -14.356 1.221 5.524 1.00 97.06 201 ALA A CA 1
ATOM 1428 C C . ALA A 1 201 ? -14.328 2.710 5.889 1.00 97.06 201 ALA A C 1
ATOM 1430 O O . ALA A 1 201 ? -13.312 3.272 6.289 1.00 97.06 201 ALA A O 1
ATOM 1431 N N . LYS A 1 202 ? -15.478 3.366 5.734 1.00 97.50 202 LYS A N 1
ATOM 1432 C CA . LYS A 1 202 ? -15.628 4.755 6.168 1.00 97.50 202 LYS A CA 1
ATOM 1433 C C . LYS A 1 202 ? -15.703 4.810 7.696 1.00 97.50 202 LYS A C 1
ATOM 1435 O O . LYS A 1 202 ? -16.291 3.890 8.273 1.00 97.50 202 LYS A O 1
ATOM 1440 N N . PRO A 1 203 ? -15.239 5.904 8.322 1.00 98.25 203 PRO A N 1
ATOM 1441 C CA . PRO A 1 203 ? -15.436 6.137 9.746 1.00 98.25 203 PRO A CA 1
ATOM 1442 C C . PRO A 1 203 ? -16.903 5.986 10.155 1.00 98.25 203 PRO A C 1
ATOM 1444 O O . PRO A 1 203 ? -17.821 6.403 9.436 1.00 98.25 203 PRO A O 1
ATOM 1447 N N . SER A 1 204 ? -17.126 5.384 11.317 1.00 98.50 204 SER A N 1
ATOM 1448 C CA . SER A 1 204 ? -18.445 5.220 11.904 1.00 98.50 204 SER A CA 1
ATOM 1449 C C . SER A 1 204 ? -19.000 6.575 12.357 1.00 98.50 204 SER A C 1
ATOM 1451 O O . SER A 1 204 ? -18.236 7.495 12.655 1.00 98.50 204 SER A O 1
ATOM 1453 N N . PRO A 1 205 ? -20.334 6.733 12.455 1.00 98.50 205 PRO A N 1
ATOM 1454 C CA . PRO A 1 205 ? -20.923 7.967 12.972 1.00 98.50 205 PRO A CA 1
ATOM 1455 C C . PRO A 1 205 ? -20.427 8.349 14.372 1.00 98.50 205 PRO A C 1
ATOM 1457 O O . PRO A 1 205 ? -20.369 9.533 14.681 1.00 98.50 205 PRO A O 1
ATOM 1460 N N . ALA A 1 206 ? -20.070 7.361 15.203 1.00 98.12 206 ALA A N 1
ATOM 1461 C CA . ALA A 1 206 ? -19.497 7.601 16.524 1.00 98.12 206 ALA A CA 1
ATOM 1462 C C . ALA A 1 206 ? -18.095 8.214 16.412 1.00 98.12 206 ALA A C 1
ATOM 1464 O O . ALA A 1 206 ? -17.869 9.282 16.968 1.00 98.12 206 ALA A O 1
ATOM 1465 N N . GLN A 1 207 ? -17.212 7.612 15.606 1.00 98.12 207 GLN A N 1
ATOM 1466 C CA . GLN A 1 207 ? -15.877 8.159 15.350 1.00 98.12 207 GLN A CA 1
ATOM 1467 C C . GLN A 1 207 ? -15.962 9.583 14.771 1.00 98.12 207 GLN A C 1
ATOM 1469 O O . GLN A 1 207 ? -15.289 10.490 15.245 1.00 98.12 207 GLN A O 1
ATOM 1474 N N . LEU A 1 208 ? -16.853 9.812 13.797 1.00 98.25 208 LEU A N 1
ATOM 1475 C CA . LEU A 1 208 ? -17.067 11.139 13.201 1.00 98.25 208 LEU A CA 1
ATOM 1476 C C . LEU A 1 208 ? -17.537 12.193 14.213 1.00 98.25 208 LEU A C 1
ATOM 1478 O O . LEU A 1 208 ? -17.217 13.368 14.054 1.00 98.25 208 LEU A O 1
ATOM 1482 N N . ALA A 1 209 ? -18.318 11.794 15.219 1.00 98.00 209 ALA A N 1
ATOM 1483 C CA . ALA A 1 209 ? -18.760 12.698 16.273 1.00 98.00 209 ALA A CA 1
ATOM 1484 C C . ALA A 1 209 ? -17.618 13.046 17.240 1.00 98.00 209 ALA A C 1
ATOM 1486 O O . ALA A 1 209 ? -17.496 14.206 17.620 1.00 98.00 209 ALA A O 1
ATOM 1487 N N . GLU A 1 210 ? -16.775 12.070 17.585 1.00 97.75 210 GLU A N 1
ATOM 1488 C CA . GLU A 1 210 ? -15.629 12.232 18.494 1.00 97.75 210 GLU A CA 1
ATOM 1489 C C . GLU A 1 210 ? -14.537 13.129 17.894 1.00 97.75 210 GLU A C 1
ATOM 1491 O O . GLU A 1 210 ? -13.935 13.932 18.593 1.00 97.75 210 GLU A O 1
ATOM 1496 N N . ILE A 1 211 ? -14.302 13.057 16.580 1.00 97.19 211 ILE A N 1
ATOM 1497 C CA . ILE A 1 211 ? -13.288 13.899 15.918 1.00 97.19 211 ILE A CA 1
ATOM 1498 C C . ILE A 1 211 ? -13.790 15.309 15.565 1.00 97.19 211 ILE A C 1
ATOM 1500 O O . ILE A 1 211 ? -13.014 16.129 15.071 1.00 97.19 211 ILE A O 1
ATOM 1504 N N . ALA A 1 212 ? -15.081 15.603 15.756 1.00 97.31 212 ALA A N 1
ATOM 1505 C CA . ALA A 1 212 ? -15.716 16.809 15.218 1.00 97.31 212 ALA A CA 1
ATOM 1506 C C . ALA A 1 212 ? -15.147 18.117 15.792 1.00 97.31 212 ALA A C 1
ATOM 1508 O O . ALA A 1 212 ? -15.173 19.149 15.120 1.00 97.31 212 ALA A O 1
ATOM 1509 N N . ASP A 1 213 ? -14.640 18.090 17.024 1.00 95.88 213 ASP A N 1
ATOM 1510 C CA . ASP A 1 213 ? -14.028 19.241 17.693 1.00 95.88 213 ASP A CA 1
ATOM 1511 C C . ASP A 1 213 ? -12.487 19.206 17.686 1.00 95.88 213 ASP A C 1
ATOM 1513 O O . ASP A 1 213 ? -11.844 20.092 18.261 1.00 95.88 213 ASP A O 1
ATOM 1517 N N . HIS A 1 214 ? -11.901 18.212 17.005 1.00 94.94 214 HIS A N 1
ATOM 1518 C CA . HIS A 1 214 ? -10.466 17.935 16.937 1.00 94.94 214 HIS A CA 1
ATOM 1519 C C . HIS A 1 214 ? -9.786 17.720 18.304 1.00 94.94 214 HIS A C 1
ATOM 1521 O O . HIS A 1 214 ? -8.573 17.918 18.421 1.00 94.94 214 HIS A O 1
ATOM 1527 N N . LYS A 1 215 ? -10.530 17.332 19.348 1.00 95.62 215 LYS A N 1
ATOM 1528 C CA . LYS A 1 215 ? -9.995 17.093 20.693 1.00 95.62 215 LYS A CA 1
ATOM 1529 C C . LYS A 1 215 ? -10.501 15.773 21.253 1.00 95.62 215 LYS A C 1
ATOM 1531 O O . LYS A 1 215 ? -11.578 15.700 21.822 1.00 95.62 215 LYS A O 1
ATOM 1536 N N . ILE A 1 216 ? -9.648 14.758 21.207 1.00 97.81 216 ILE A N 1
ATOM 1537 C CA . ILE A 1 216 ? -9.985 13.450 21.762 1.00 97.81 216 ILE A CA 1
ATOM 1538 C C . ILE A 1 216 ? -9.772 13.441 23.277 1.00 97.81 216 ILE A C 1
ATOM 1540 O O . ILE A 1 216 ? -8.661 13.643 23.774 1.00 97.81 216 ILE A O 1
ATOM 1544 N N . THR A 1 217 ? -10.837 13.181 24.029 1.00 96.75 217 THR A N 1
ATOM 1545 C CA . THR A 1 217 ? -10.757 12.886 25.463 1.00 96.75 217 THR A CA 1
ATOM 1546 C C . THR A 1 217 ? -10.340 11.436 25.702 1.00 96.75 217 THR A C 1
ATOM 1548 O O . THR A 1 217 ? -10.575 10.555 24.876 1.00 96.75 217 THR A O 1
ATOM 1551 N N . ARG A 1 218 ? -9.780 11.135 26.885 1.00 96.06 218 ARG A N 1
ATOM 1552 C CA . ARG A 1 218 ? -9.411 9.750 27.232 1.00 96.06 218 ARG A CA 1
ATOM 1553 C C . ARG A 1 218 ? -10.606 8.797 27.141 1.00 96.06 218 ARG A C 1
ATOM 1555 O O . ARG A 1 218 ? -10.442 7.666 26.706 1.00 96.06 218 ARG A O 1
ATOM 1562 N N . SER A 1 219 ? -11.797 9.246 27.537 1.00 97.06 219 SER A N 1
ATOM 1563 C CA . SER A 1 219 ? -13.019 8.443 27.438 1.00 97.06 219 SER A CA 1
ATOM 1564 C C . SER A 1 219 ? -13.399 8.112 25.998 1.00 97.06 219 SER A C 1
ATOM 1566 O O . SER A 1 219 ? -13.823 6.991 25.746 1.00 97.06 219 SER A O 1
ATOM 1568 N N . GLU A 1 220 ? -13.241 9.052 25.065 1.00 97.94 220 GLU A N 1
ATOM 1569 C CA . GLU A 1 220 ? -13.527 8.820 23.643 1.00 97.94 220 GLU A CA 1
ATOM 1570 C C . GLU A 1 220 ? -12.486 7.892 23.028 1.00 97.94 220 GLU A C 1
ATOM 1572 O O . GLU A 1 220 ? -12.852 6.949 22.338 1.00 97.94 220 GLU A O 1
ATOM 1577 N N . TYR A 1 221 ? -11.207 8.079 23.363 1.00 97.94 221 TYR A N 1
ATOM 1578 C CA . TYR A 1 221 ? -10.137 7.196 22.907 1.00 97.94 221 TYR A CA 1
ATOM 1579 C C . TYR A 1 221 ? -10.353 5.740 23.361 1.00 97.94 221 TYR A C 1
ATOM 1581 O O . TYR A 1 221 ? -10.307 4.824 22.543 1.00 97.94 221 TYR A O 1
ATOM 1589 N N . VAL A 1 222 ? -10.683 5.520 24.643 1.00 97.62 222 VAL A N 1
ATOM 1590 C CA . VAL A 1 222 ? -11.026 4.182 25.170 1.00 97.62 222 VAL A CA 1
ATOM 1591 C C . VAL A 1 222 ? -12.287 3.628 24.501 1.00 97.62 222 VAL A C 1
ATOM 1593 O O . VAL A 1 222 ? -12.307 2.477 24.076 1.00 97.62 222 VAL A O 1
ATOM 1596 N N . ALA A 1 223 ? -13.341 4.438 24.366 1.00 98.00 223 ALA A N 1
ATOM 1597 C CA . ALA A 1 223 ? -14.589 3.991 23.753 1.00 98.00 223 ALA A CA 1
ATOM 1598 C C . ALA A 1 223 ? -14.412 3.612 22.274 1.00 98.00 223 ALA A C 1
ATOM 1600 O O . ALA A 1 223 ? -15.006 2.633 21.820 1.00 98.00 223 ALA A O 1
ATOM 1601 N N . ALA A 1 224 ? -13.607 4.366 21.525 1.00 98.31 224 ALA A N 1
ATOM 1602 C CA . ALA A 1 224 ? -13.266 4.068 20.141 1.00 98.31 224 ALA A CA 1
ATOM 1603 C C . ALA A 1 224 ? -12.460 2.771 20.029 1.00 98.31 224 ALA A C 1
ATOM 1605 O O . ALA A 1 224 ? -12.789 1.917 19.201 1.00 98.31 224 ALA A O 1
ATOM 1606 N N . PHE A 1 225 ? -11.499 2.566 20.931 1.00 98.19 225 PHE A N 1
ATOM 1607 C CA . PHE A 1 225 ? -10.739 1.326 20.992 1.00 98.19 225 PHE A CA 1
ATOM 1608 C C . PHE A 1 225 ? -11.624 0.104 21.267 1.00 98.19 225 PHE A C 1
ATOM 1610 O O . PHE A 1 225 ? -11.585 -0.864 20.512 1.00 98.19 225 PHE A O 1
ATOM 1617 N N . HIS A 1 226 ? -12.524 0.174 22.253 1.00 97.75 226 HIS A N 1
ATOM 1618 C CA . HIS A 1 226 ? -13.461 -0.923 22.545 1.00 97.75 226 HIS A CA 1
ATOM 1619 C C . HIS A 1 226 ? -14.404 -1.228 21.372 1.00 97.75 226 HIS A C 1
ATOM 1621 O O . HIS A 1 226 ? -14.821 -2.374 21.181 1.00 97.75 226 HIS A O 1
ATOM 1627 N N . ARG A 1 227 ? -14.767 -0.227 20.554 1.00 98.50 227 ARG A N 1
ATOM 1628 C CA . ARG A 1 227 ? -15.527 -0.470 19.314 1.00 98.50 227 ARG A CA 1
ATOM 1629 C C . ARG A 1 227 ? -14.689 -1.210 18.276 1.00 98.50 227 ARG A C 1
ATOM 1631 O O . ARG A 1 227 ? -15.219 -2.118 17.635 1.00 98.50 227 ARG A O 1
ATOM 1638 N N . TYR A 1 228 ? -13.416 -0.852 18.132 1.00 98.44 228 TYR A N 1
ATOM 1639 C CA . TYR A 1 228 ? -12.474 -1.562 17.272 1.00 98.44 228 TYR A CA 1
ATOM 1640 C C . TYR A 1 228 ? -12.255 -3.011 17.734 1.00 98.44 228 TYR A C 1
ATOM 1642 O O . TYR A 1 228 ? -12.467 -3.925 16.937 1.00 98.44 228 TYR A O 1
ATOM 1650 N N . GLU A 1 229 ? -11.979 -3.249 19.021 1.00 98.06 229 GLU A N 1
ATOM 1651 C CA . GLU A 1 229 ? -11.866 -4.598 19.601 1.00 98.06 229 GLU A CA 1
ATOM 1652 C C . GLU A 1 229 ? -13.124 -5.434 19.344 1.00 98.06 229 GLU A C 1
ATOM 1654 O O . GLU A 1 229 ? -13.055 -6.585 18.912 1.00 98.06 229 GLU A O 1
ATOM 1659 N N . LYS A 1 230 ? -14.305 -4.842 19.555 1.00 98.00 230 LYS A N 1
ATOM 1660 C CA . LYS A 1 230 ? -15.579 -5.516 19.298 1.00 98.00 230 LYS A CA 1
ATOM 1661 C C . LYS A 1 230 ? -15.780 -5.832 17.816 1.00 98.00 230 LYS A C 1
ATOM 1663 O O . LYS A 1 230 ? -16.353 -6.874 17.504 1.00 98.00 230 LYS A O 1
ATOM 1668 N N . CYS A 1 231 ? -15.354 -4.946 16.917 1.00 98.50 231 CYS A N 1
ATOM 1669 C CA . CYS A 1 231 ? -15.398 -5.189 15.477 1.00 98.50 231 CYS A CA 1
ATOM 1670 C C . CYS A 1 231 ? -14.508 -6.381 15.101 1.00 98.50 231 CYS A C 1
ATOM 1672 O O . CYS A 1 231 ? -14.991 -7.320 14.472 1.00 98.50 231 CYS A O 1
ATOM 1674 N N . MET A 1 232 ? -13.260 -6.391 15.579 1.00 98.38 232 MET A N 1
ATOM 1675 C CA . MET A 1 232 ? -12.306 -7.479 15.348 1.00 98.38 232 MET A CA 1
ATOM 1676 C C . MET A 1 232 ? -12.818 -8.811 15.906 1.00 98.38 232 MET A C 1
ATOM 1678 O O . MET A 1 232 ? -12.875 -9.812 15.190 1.00 98.38 232 MET A O 1
ATOM 1682 N N . SER A 1 233 ? -13.318 -8.808 17.144 1.00 97.44 233 SER A N 1
ATOM 1683 C CA . SER A 1 233 ? -13.912 -9.988 17.779 1.00 97.44 233 SER A CA 1
ATOM 1684 C C . SER A 1 233 ? -15.132 -10.510 17.008 1.00 97.44 233 SER A C 1
ATOM 1686 O O . SER A 1 233 ? -15.276 -1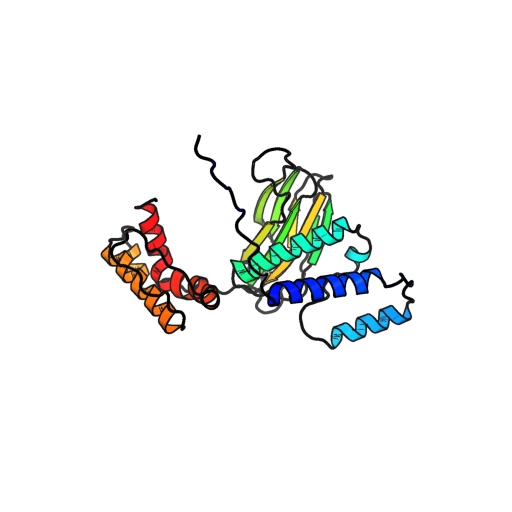1.718 16.817 1.00 97.44 233 SER A O 1
ATOM 1688 N N . ALA A 1 234 ? -15.987 -9.619 16.493 1.00 97.81 234 ALA A N 1
ATOM 1689 C CA . ALA A 1 234 ? -17.133 -10.003 15.667 1.00 97.81 234 ALA A CA 1
ATOM 1690 C C . ALA A 1 234 ? -16.721 -10.626 14.321 1.00 97.81 234 ALA A C 1
ATOM 1692 O O . ALA A 1 234 ? -17.460 -11.458 13.793 1.00 97.81 234 ALA A O 1
ATOM 1693 N N . ALA A 1 235 ? -15.552 -10.259 13.794 1.00 97.06 235 ALA A N 1
ATOM 1694 C CA . ALA A 1 235 ? -14.946 -10.883 12.621 1.00 97.06 235 ALA A CA 1
ATOM 1695 C C . ALA A 1 235 ? -14.179 -12.184 12.941 1.00 97.06 235 ALA A C 1
ATOM 1697 O O . ALA A 1 235 ? -13.719 -12.866 12.030 1.00 97.06 235 ALA A O 1
ATOM 1698 N N . GLY A 1 236 ? -14.094 -12.573 14.218 1.00 97.75 236 GLY A N 1
ATOM 1699 C CA . GLY A 1 236 ? -13.425 -13.795 14.669 1.00 97.75 236 GLY A CA 1
ATOM 1700 C C . GLY A 1 236 ? -11.960 -13.609 15.070 1.00 97.75 236 GLY A C 1
ATOM 1701 O O . GLY A 1 236 ? -11.287 -14.603 15.338 1.00 97.75 236 GLY A O 1
ATOM 1702 N N . TYR A 1 237 ? -11.478 -12.368 15.154 1.00 97.56 237 TYR A N 1
ATOM 1703 C CA . TYR A 1 237 ? -10.097 -12.029 15.494 1.00 97.56 237 TYR A CA 1
ATOM 1704 C C . TYR A 1 237 ? -10.040 -11.366 16.874 1.00 97.56 237 TYR A C 1
ATOM 1706 O O . TYR A 1 237 ? -10.283 -10.172 17.022 1.00 97.56 237 TYR A O 1
ATOM 1714 N N . ASP A 1 238 ? -9.750 -12.149 17.910 1.00 94.88 238 ASP A N 1
ATOM 1715 C CA . ASP A 1 238 ? -9.598 -11.633 19.274 1.00 94.88 238 ASP A CA 1
ATOM 1716 C C . ASP A 1 238 ? -8.221 -10.963 19.450 1.00 94.88 238 ASP A C 1
ATOM 1718 O O . ASP A 1 238 ? -7.196 -11.556 19.103 1.00 94.88 238 ASP A O 1
ATOM 1722 N N . LEU A 1 239 ? -8.197 -9.738 19.985 1.00 94.31 239 LEU A N 1
ATOM 1723 C CA . LEU A 1 239 ? -6.965 -8.990 20.278 1.00 94.31 239 LEU A CA 1
ATOM 1724 C C . LEU A 1 239 ? -6.391 -9.324 21.669 1.00 94.31 239 LEU A C 1
ATOM 1726 O O . LEU A 1 239 ? -5.283 -8.906 22.005 1.00 94.31 239 LEU A O 1
ATOM 1730 N N . GLY A 1 240 ? -7.115 -10.116 22.467 1.00 90.62 240 GLY A N 1
ATOM 1731 C CA . GLY A 1 240 ? -6.749 -10.470 23.832 1.00 90.62 240 GLY A CA 1
ATOM 1732 C C . GLY A 1 240 ? -7.197 -9.427 24.857 1.00 90.62 240 GLY A C 1
ATOM 1733 O O . GLY A 1 240 ? -8.018 -8.558 24.587 1.00 90.62 240 GLY A O 1
ATOM 1734 N N . GLN A 1 241 ? -6.682 -9.542 26.083 1.00 89.00 241 GLN A N 1
ATOM 1735 C CA . GLN A 1 241 ? -6.988 -8.591 27.154 1.00 89.00 241 GLN A CA 1
ATOM 1736 C C . GLN A 1 241 ? -6.014 -7.419 27.119 1.00 89.00 241 GLN A C 1
ATOM 1738 O O . GLN A 1 241 ? -4.821 -7.606 27.364 1.00 89.00 241 GLN A O 1
ATOM 1743 N N . ILE A 1 242 ? -6.537 -6.222 26.864 1.00 91.88 242 ILE A N 1
ATOM 1744 C CA . ILE A 1 242 ? -5.744 -5.003 26.712 1.00 91.88 242 ILE A CA 1
ATOM 1745 C C . ILE A 1 242 ? -6.130 -4.025 27.836 1.00 91.88 242 ILE A C 1
ATOM 1747 O O . ILE A 1 242 ? -7.309 -3.709 27.997 1.00 91.88 242 ILE A O 1
ATOM 1751 N N . PRO A 1 243 ? -5.185 -3.595 28.693 1.00 88.62 243 PRO A N 1
ATOM 1752 C CA . PRO A 1 243 ? -5.500 -2.723 29.822 1.00 88.62 243 PRO A CA 1
ATOM 1753 C C . PRO A 1 243 ? -5.940 -1.301 29.422 1.00 88.62 243 PRO A C 1
ATOM 1755 O O . PRO A 1 243 ? -5.227 -0.575 28.734 1.00 88.62 243 PRO A O 1
ATOM 1758 N N . ASP A 1 244 ? -7.052 -0.830 29.994 1.00 91.25 244 ASP A N 1
ATOM 1759 C CA . ASP A 1 244 ? -7.573 0.540 29.811 1.00 91.25 244 ASP A CA 1
ATOM 1760 C C . ASP A 1 244 ? -6.789 1.633 30.566 1.00 91.25 244 ASP A C 1
ATOM 1762 O O . ASP A 1 244 ? -7.208 2.793 30.618 1.00 91.25 244 ASP A O 1
ATOM 1766 N N . ASN A 1 245 ? -5.664 1.308 31.201 1.00 88.81 245 ASN A N 1
ATOM 1767 C CA . ASN A 1 245 ? -4.879 2.267 31.984 1.00 88.81 245 ASN A CA 1
ATOM 1768 C C . ASN A 1 245 ? -3.665 2.836 31.232 1.00 88.81 245 ASN A C 1
ATOM 1770 O O . ASN A 1 245 ? -3.009 3.733 31.762 1.00 88.81 245 ASN A O 1
ATOM 1774 N N . GLU A 1 246 ? -3.375 2.353 30.024 1.00 86.94 246 GLU A N 1
ATOM 1775 C CA . GLU A 1 246 ? -2.264 2.847 29.209 1.00 86.94 246 GLU A CA 1
ATOM 1776 C C . GLU A 1 246 ? -2.649 4.116 28.439 1.00 86.94 246 GLU A C 1
ATOM 1778 O O . GLU A 1 246 ? -3.771 4.242 27.949 1.00 86.94 246 GLU A O 1
ATOM 1783 N N . THR A 1 247 ? -1.717 5.069 28.310 1.00 90.31 247 THR A N 1
ATOM 1784 C CA . THR A 1 247 ? -1.938 6.273 27.489 1.00 90.31 247 THR A CA 1
ATOM 1785 C C . THR A 1 247 ? -2.187 5.897 26.033 1.00 90.31 247 THR A C 1
ATOM 1787 O O . THR A 1 247 ? -3.092 6.457 25.429 1.00 90.31 247 THR A O 1
ATOM 1790 N N . ASN A 1 248 ? -1.430 4.931 25.508 1.00 92.31 248 ASN A N 1
ATOM 1791 C CA . ASN A 1 248 ? -1.557 4.381 24.160 1.00 92.31 248 ASN A CA 1
ATOM 1792 C C . ASN A 1 248 ? -1.702 2.866 24.286 1.00 92.31 248 ASN A C 1
ATOM 1794 O O . ASN A 1 248 ? -0.941 2.260 25.037 1.00 92.31 248 ASN A O 1
ATOM 1798 N N . PHE A 1 249 ? -2.647 2.263 23.569 1.00 93.31 249 PHE A N 1
ATOM 1799 C CA . PHE A 1 249 ? -2.890 0.827 23.670 1.00 93.31 249 PHE A CA 1
ATOM 1800 C C . PHE A 1 249 ? -1.795 0.020 22.968 1.00 93.31 249 PHE A C 1
ATOM 1802 O O . PHE A 1 249 ? -1.535 0.219 21.783 1.00 93.31 249 PHE A O 1
ATOM 1809 N N . GLN A 1 250 ? -1.183 -0.924 23.684 1.00 90.75 250 GLN A N 1
ATOM 1810 C CA . GLN A 1 250 ? -0.288 -1.925 23.105 1.00 90.75 250 GLN A CA 1
ATOM 1811 C C . GLN A 1 250 ? -1.060 -3.220 22.840 1.00 90.75 250 GLN A C 1
ATOM 1813 O O . GLN A 1 250 ? -1.539 -3.868 23.770 1.00 90.75 250 GLN A O 1
ATOM 1818 N N . TYR A 1 251 ? -1.180 -3.614 21.573 1.00 92.69 251 TYR A N 1
ATOM 1819 C CA . TYR A 1 251 ? -1.912 -4.816 21.177 1.00 92.69 251 TYR A CA 1
ATOM 1820 C C . TYR A 1 251 ? -1.303 -5.476 19.940 1.00 92.69 251 TYR A C 1
ATOM 1822 O O . TYR A 1 251 ? -0.593 -4.846 19.158 1.00 92.69 251 TYR A O 1
ATOM 1830 N N . GLY A 1 252 ? -1.568 -6.773 19.780 1.00 92.75 252 GLY A N 1
ATOM 1831 C CA . GLY A 1 252 ? -1.170 -7.550 18.611 1.00 92.75 252 GLY A CA 1
ATOM 1832 C C . GLY A 1 252 ? -2.395 -7.992 17.823 1.00 92.75 252 GLY A C 1
ATOM 1833 O O . GLY A 1 252 ? -3.360 -8.481 18.403 1.00 92.75 252 GLY A O 1
ATOM 1834 N N . ILE A 1 253 ? -2.345 -7.846 16.502 1.00 95.06 253 ILE A N 1
ATOM 1835 C CA . ILE A 1 253 ? -3.388 -8.350 15.607 1.00 95.06 253 ILE A CA 1
ATOM 1836 C C . ILE A 1 253 ? -3.001 -9.776 15.184 1.00 95.06 253 ILE A C 1
ATOM 1838 O O . ILE A 1 253 ? -1.865 -9.981 14.739 1.00 95.06 253 ILE A O 1
ATOM 1842 N N . PRO A 1 254 ? -3.894 -10.777 15.312 1.00 93.00 254 PRO A N 1
ATOM 1843 C CA . PRO A 1 254 ? -3.668 -12.100 14.733 1.00 93.00 254 PRO A CA 1
ATOM 1844 C C . PRO A 1 254 ? -3.324 -11.993 13.243 1.00 93.00 254 PRO A C 1
ATOM 1846 O O . PRO A 1 254 ? -3.939 -11.211 12.524 1.00 93.00 254 PRO A O 1
ATOM 1849 N N . GLY A 1 255 ? -2.340 -12.761 12.764 1.00 89.88 255 GLY A N 1
ATOM 1850 C CA . GLY A 1 255 ? -1.803 -12.584 11.406 1.00 89.88 255 GLY A CA 1
ATOM 1851 C C . GLY A 1 255 ? -2.849 -12.712 10.290 1.00 89.88 255 GLY A C 1
ATOM 1852 O O . GLY A 1 255 ? -2.786 -11.999 9.296 1.00 89.88 255 GLY A O 1
ATOM 1853 N N . ASP A 1 256 ? -3.847 -13.572 10.475 1.00 92.12 256 ASP A N 1
ATOM 1854 C CA . ASP A 1 256 ? -4.982 -13.758 9.567 1.00 92.12 256 ASP A CA 1
ATOM 1855 C C . ASP A 1 256 ? -6.081 -12.687 9.702 1.00 92.12 256 ASP A C 1
ATOM 1857 O O . ASP A 1 256 ? -6.989 -12.648 8.872 1.00 92.12 256 ASP A O 1
ATOM 1861 N N . GLY A 1 257 ? -5.992 -11.813 10.708 1.00 94.56 257 GLY A N 1
ATOM 1862 C CA . GLY A 1 257 ? -6.894 -10.687 10.958 1.00 94.56 257 GLY A CA 1
ATOM 1863 C C . GLY A 1 257 ? -6.364 -9.326 10.503 1.00 94.56 257 GLY A C 1
ATOM 1864 O O . GLY A 1 257 ? -7.097 -8.344 10.587 1.00 94.56 257 GLY A O 1
ATOM 1865 N N . ILE A 1 258 ? -5.125 -9.238 10.002 1.00 94.75 258 ILE A N 1
ATOM 1866 C CA . ILE A 1 258 ? -4.507 -7.958 9.602 1.00 94.75 258 ILE A CA 1
ATOM 1867 C C . ILE A 1 258 ? -5.337 -7.257 8.518 1.00 94.75 258 ILE A C 1
ATOM 1869 O O . ILE A 1 258 ? -5.660 -6.081 8.655 1.00 94.75 258 ILE A O 1
ATOM 1873 N N . ALA A 1 259 ? -5.765 -7.983 7.482 1.00 93.75 259 ALA A N 1
ATOM 1874 C CA . ALA A 1 259 ? -6.573 -7.399 6.410 1.00 93.75 259 ALA A CA 1
ATOM 1875 C C . ALA A 1 259 ? -7.914 -6.839 6.917 1.00 93.75 259 ALA A C 1
ATOM 1877 O O . ALA A 1 259 ? -8.353 -5.776 6.473 1.00 93.75 259 ALA A O 1
ATOM 1878 N N . GLU A 1 260 ? -8.561 -7.533 7.856 1.00 96.19 260 GLU A N 1
ATOM 1879 C CA . GLU A 1 260 ? -9.820 -7.083 8.458 1.00 96.19 260 GLU A CA 1
ATOM 1880 C C . GLU A 1 260 ? -9.603 -5.851 9.345 1.00 96.19 260 GLU A C 1
ATOM 1882 O O . GLU A 1 260 ? -10.373 -4.891 9.270 1.00 96.19 260 GLU A O 1
ATOM 1887 N N . SER A 1 261 ? -8.522 -5.838 10.130 1.00 97.12 261 SER A N 1
ATOM 1888 C CA . SER A 1 261 ? -8.104 -4.665 10.899 1.00 97.12 261 SER A CA 1
ATOM 1889 C C . SER A 1 261 ? -7.938 -3.458 9.982 1.00 97.12 261 SER A C 1
ATOM 1891 O O . SER A 1 261 ? -8.684 -2.487 10.104 1.00 97.12 261 SER A O 1
ATOM 1893 N N . ASP A 1 262 ? -7.032 -3.549 9.012 1.00 95.06 262 ASP A N 1
ATOM 1894 C CA . ASP A 1 262 ? -6.570 -2.403 8.227 1.00 95.06 262 ASP A CA 1
ATOM 1895 C C . ASP A 1 262 ? -7.620 -1.880 7.246 1.00 95.06 262 ASP A C 1
ATOM 1897 O O . ASP A 1 262 ? -7.596 -0.710 6.869 1.00 95.06 262 ASP A O 1
ATOM 1901 N N . THR A 1 263 ? -8.540 -2.735 6.790 1.00 95.56 263 THR A N 1
ATOM 1902 C CA . THR A 1 263 ? -9.508 -2.352 5.752 1.00 95.56 263 THR A CA 1
ATOM 1903 C C . THR A 1 263 ? -10.935 -2.216 6.258 1.00 95.56 263 THR A C 1
ATOM 1905 O O . THR A 1 263 ? -11.731 -1.535 5.607 1.00 95.56 263 THR A O 1
ATOM 1908 N N . VAL A 1 264 ? -11.282 -2.799 7.408 1.00 97.19 264 VAL A N 1
ATOM 1909 C CA . VAL A 1 264 ? -12.658 -2.792 7.918 1.00 97.19 264 VAL A CA 1
ATOM 1910 C C . VAL A 1 264 ? -12.740 -2.158 9.294 1.00 97.19 264 VAL A C 1
ATOM 1912 O O . VAL A 1 264 ? -13.427 -1.150 9.443 1.00 97.19 264 VAL A O 1
ATOM 1915 N N . CYS A 1 265 ? -12.087 -2.734 10.299 1.00 98.31 265 CYS A N 1
ATOM 1916 C CA . CYS A 1 265 ? -12.363 -2.382 11.687 1.00 98.31 265 CYS A CA 1
ATOM 1917 C C . CYS A 1 265 ? -11.633 -1.121 12.149 1.00 98.31 265 CYS A C 1
ATOM 1919 O O . CYS A 1 265 ? -12.264 -0.246 12.748 1.00 98.31 265 CYS A O 1
ATOM 1921 N N . TYR A 1 266 ? -10.340 -0.994 11.854 1.00 98.19 266 TYR A N 1
ATOM 1922 C CA . TYR A 1 266 ? -9.528 0.129 12.312 1.00 98.19 266 TYR A CA 1
ATOM 1923 C C . TYR A 1 266 ? -9.951 1.457 11.652 1.00 98.19 266 TYR A C 1
ATOM 1925 O O . TYR A 1 266 ? -10.362 2.352 12.400 1.00 98.19 266 TYR A O 1
ATOM 1933 N N . PRO A 1 267 ? -10.039 1.586 10.305 1.00 98.06 267 PRO A N 1
ATOM 1934 C CA . PRO A 1 267 ? -10.514 2.821 9.659 1.00 98.06 267 PRO A CA 1
ATOM 1935 C C . PRO A 1 267 ? -11.916 3.242 10.105 1.00 98.06 267 PRO A C 1
ATOM 1937 O O . PRO A 1 267 ? -12.247 4.422 10.248 1.00 98.06 267 PRO A O 1
ATOM 1940 N N . ARG A 1 268 ? -12.780 2.252 10.342 1.00 98.44 268 ARG A N 1
ATOM 1941 C CA . ARG A 1 268 ? -14.173 2.488 10.700 1.00 98.44 268 ARG A CA 1
ATOM 1942 C C . ARG A 1 268 ? -14.348 2.926 12.141 1.00 98.44 268 ARG A C 1
ATOM 1944 O O . ARG A 1 268 ? -15.188 3.785 12.394 1.00 98.44 268 ARG A O 1
ATOM 1951 N N . GLU A 1 269 ? -13.636 2.342 13.093 1.00 98.62 269 GLU A N 1
ATOM 1952 C CA . GLU A 1 269 ? -13.962 2.540 14.508 1.00 98.62 269 GLU A CA 1
ATOM 1953 C C . GLU A 1 269 ? -12.920 3.338 15.295 1.00 98.62 269 GLU A C 1
ATOM 1955 O O . GLU A 1 269 ? -13.318 3.947 16.292 1.00 98.62 269 GLU A O 1
ATOM 1960 N N . PHE A 1 270 ? -11.656 3.399 14.848 1.00 98.50 270 PHE A N 1
ATOM 1961 C CA . PHE A 1 270 ? -10.561 3.895 15.689 1.00 98.50 270 PHE A CA 1
ATOM 1962 C C . PHE A 1 270 ? -9.516 4.800 15.011 1.00 98.50 270 PHE A C 1
ATOM 1964 O O . PHE A 1 270 ? -9.066 5.734 15.664 1.00 98.50 270 PHE A O 1
ATOM 1971 N N . GLU A 1 271 ? -9.187 4.605 13.729 1.00 98.00 271 GLU A N 1
ATOM 1972 C CA . GLU A 1 271 ? -8.056 5.255 13.028 1.00 98.00 271 GLU A CA 1
ATOM 1973 C C . GLU A 1 271 ? -7.904 6.760 13.300 1.00 98.00 271 GLU A C 1
ATOM 1975 O O . GLU A 1 271 ? -6.877 7.196 13.805 1.00 98.00 271 GLU A O 1
ATOM 1980 N N . GLN A 1 272 ? -8.930 7.573 13.037 1.00 98.00 272 GLN A N 1
ATOM 1981 C CA . GLN A 1 272 ? -8.795 9.035 13.140 1.00 98.00 272 GLN A CA 1
ATOM 1982 C C . GLN A 1 272 ? -8.779 9.522 14.590 1.00 98.00 272 GLN A C 1
ATOM 1984 O O . GLN A 1 272 ? -8.226 10.581 14.892 1.00 98.00 272 GLN A O 1
ATOM 1989 N N . VAL A 1 273 ? -9.401 8.761 15.491 1.00 98.31 273 VAL A N 1
ATOM 1990 C CA . VAL A 1 273 ? -9.361 9.035 16.929 1.00 98.31 273 VAL A CA 1
ATOM 1991 C C . VAL A 1 273 ? -7.965 8.718 17.467 1.00 98.31 273 VAL A C 1
ATOM 1993 O O . VAL A 1 273 ? -7.428 9.515 18.235 1.00 98.31 273 VAL A O 1
ATOM 1996 N N . ASP A 1 274 ? -7.358 7.611 17.031 1.00 97.69 274 ASP A N 1
ATOM 1997 C CA . ASP A 1 274 ? -5.989 7.238 17.391 1.00 97.69 274 ASP A CA 1
ATOM 1998 C C . ASP A 1 274 ? -4.959 8.226 16.834 1.00 97.69 274 ASP A C 1
ATOM 2000 O O . ASP A 1 274 ? -4.138 8.734 17.596 1.00 97.69 274 ASP A O 1
ATOM 2004 N N . ASP A 1 275 ? -5.076 8.622 15.565 1.00 96.69 275 ASP A N 1
ATOM 2005 C CA . ASP A 1 275 ? -4.202 9.626 14.947 1.00 96.69 275 ASP A CA 1
ATOM 2006 C C . ASP A 1 275 ? -4.194 10.953 15.729 1.00 96.69 275 ASP A C 1
ATOM 2008 O O . ASP A 1 275 ? -3.134 11.502 16.052 1.00 96.69 275 ASP A O 1
ATOM 2012 N N . LEU A 1 276 ? -5.378 11.484 16.067 1.00 97.00 276 LEU A N 1
ATOM 2013 C CA . LEU A 1 276 ? -5.501 12.728 16.837 1.00 97.00 276 LEU A CA 1
ATOM 2014 C C . LEU A 1 276 ? -4.994 12.570 18.274 1.00 97.00 276 LEU A C 1
ATOM 2016 O O . LEU A 1 276 ? -4.376 13.492 18.815 1.00 97.00 276 LEU A O 1
ATOM 2020 N N . TRP A 1 277 ? -5.251 11.419 18.897 1.00 97.44 277 TRP A N 1
ATOM 2021 C CA . TRP A 1 277 ? -4.792 11.132 20.249 1.00 97.44 277 TRP A CA 1
ATOM 2022 C C . TRP A 1 277 ? -3.265 11.048 20.324 1.00 97.44 277 TRP A C 1
ATOM 2024 O O . TRP A 1 277 ? -2.662 11.728 21.160 1.00 97.44 277 TRP A O 1
ATOM 2034 N N . GLN A 1 278 ? -2.633 10.282 19.430 1.00 94.88 278 GLN A N 1
ATOM 2035 C CA . GLN A 1 278 ? -1.178 10.124 19.377 1.00 94.88 278 GLN A CA 1
ATOM 2036 C C . GLN A 1 278 ? -0.472 11.437 19.020 1.00 94.88 278 GLN A C 1
ATOM 2038 O O . GLN A 1 278 ? 0.575 11.744 19.591 1.00 94.88 278 GLN A O 1
ATOM 2043 N N . ALA A 1 279 ? -1.064 12.270 18.157 1.00 95.19 279 ALA A N 1
ATOM 2044 C CA . ALA A 1 279 ? -0.535 13.605 17.871 1.00 95.19 279 ALA A CA 1
ATOM 2045 C C . ALA A 1 279 ? -0.480 14.507 19.121 1.00 95.19 279 ALA A C 1
ATOM 2047 O O . ALA A 1 279 ? 0.422 15.338 19.247 1.00 95.19 279 ALA A O 1
ATOM 2048 N N . ALA A 1 280 ? -1.423 14.346 20.056 1.00 94.56 280 ALA A N 1
ATOM 2049 C CA . ALA A 1 280 ? -1.438 15.064 21.331 1.00 94.56 280 ALA A CA 1
ATOM 2050 C C . ALA A 1 280 ? -0.571 14.401 22.424 1.00 94.56 280 ALA A C 1
ATOM 2052 O O . ALA A 1 280 ? -0.204 15.072 23.392 1.00 94.56 280 ALA A O 1
ATOM 2053 N N . HIS A 1 281 ? -0.226 13.117 22.268 1.00 93.50 281 HIS A N 1
ATOM 2054 C CA . HIS A 1 281 ? 0.511 12.304 23.245 1.00 93.50 281 HIS A CA 1
ATOM 2055 C C . HIS A 1 281 ? 1.673 11.526 22.590 1.00 93.50 281 HIS A C 1
ATOM 2057 O O . HIS A 1 281 ? 1.651 10.290 22.567 1.00 93.50 281 HIS A O 1
ATOM 2063 N N . PRO A 1 282 ? 2.694 12.225 22.059 1.00 88.44 282 PRO A N 1
ATOM 2064 C CA . PRO A 1 282 ? 3.853 11.574 21.454 1.00 88.44 282 PRO A CA 1
ATOM 2065 C C . PRO A 1 282 ? 4.612 10.713 22.477 1.00 88.44 282 PRO A C 1
ATOM 2067 O O . PRO A 1 282 ? 4.663 11.054 23.663 1.00 88.44 282 PRO A O 1
ATOM 2070 N N . GLN A 1 283 ? 5.185 9.601 22.000 1.00 73.06 283 GLN A N 1
ATOM 2071 C CA . GLN A 1 283 ? 6.004 8.673 22.793 1.00 73.06 283 GLN A CA 1
ATOM 2072 C C . GLN A 1 283 ? 7.363 9.264 23.186 1.00 73.06 283 GLN A C 1
ATOM 2074 O O . GLN A 1 283 ? 7.942 10.024 22.375 1.00 73.06 283 GLN A O 1
#

Secondary structure (DSSP, 8-state):
------PPPP-PPPPHHHHHHHHHHHHHHHHHHT-------HHHHHHHHHHTTTS-SS-----GGGGGS-HHHHHHHHHHHHHHHHIIIIIS--EEEEEEEEEEEESSEEEEEESPPTT--EEEEEEEESSSEEEEEEETTTEEEEEEEE---SSSS--TTS-EEEEEE--GGG-EEEEEE--TT-EEEEEEEEEE-PPPPPPPHHHHHHTTTS---HHHHHHHHHHHHHHHHHTT-------TTSSS------GGGHHHIIIIIHHHHTHHHHHHHHHHS--

Sequence (283 aa):
MNDIDITAPGDAPHSPRLTMMRDALVETVMQEAARPHRRLTRKAFCALLAAFVLAGGISGGLTAAAALGTRDDAVLAGGVATTGAYDMTEGQHGTLLGAPVSEITSGPDSLSLGDAPPGANAVAIGFQCVTAGRFTLTFASGLPVTNGRCRVSSDDEPSTTTPAGYSLRVDPSQGGVVKIVAAADARYAVWASWAKVPTPAKPSPAQLAEIADHKITRSEYVAAFHRYEKCMSAAGYDLGQIPDNETNFQYGIPGDGIAESDTVCYPREFEQVDDLWQAAHPQ

pLDDT: mean 79.44, std 20.97, range [30.78, 98.62]

Foldseek 3Di:
DDDDDDDDDDDDPPDPVVVVVVVVVVVVVVVVVPDPDDDDDPVVVVVVVVVVVPDDDDDDLPDCVCVPDDPVVVVQQVQQVVQLVCCQCVVQVKFFDDRKDKDKDFAKDKDFQFAADPQFFKKKKKKAWPDFWWKWKAWQPGHGFDTDTADPDPDDDDHRNGIHMTMDGDDSVSGGMITMHIHRGTIMMMMMTTMHGAAADAAAPLRCVQPVVLDHDLVSQLQLVVQLQVQLVVVVWHFPDWDSPDLATDTDTDSVCPSCSVRYRCNHRHVVSNVSSCVVPPD

Radius of gyration: 25.2 Å; chains: 1; bounding box: 63×52×74 Å